Protein AF-A0A1G9WHH2-F1 (afdb_monomer_lite)

Sequence (364 aa):
MRKSKLITTLLISTLALSSVLTACGSKKNTTDNETEVVTETLTSADGSSVEGIELEGLTFNSEAVDMTDEMNQAIENSGLAGTYTSATSFDFNITDANNEKVQPNGTVSITKTLDKLEAPEGYTTEYKVYYYNPDTNSLEACNTTYEDSTVTFETTHFSLYMYFCVCYDVDKDVVTNVLTTDEGLKFYTASEYASYMVEQEEKKAAEEEAAKAQAEAEAKAQAEAKASSSNVATNNSSSNDVANDTSNSGDASSNDTSGSDSSSTTNSSSSDSQYIKAISLLSGDDLTDDWQLTWGNLESTNNKQIFFARHKNGSPTAKGRLIVFNSDLSIARMTSSCGYEPGQEGFDKVVETVWNTALAHGID

Structure (mmCIF, N/CA/C/O backbone):
data_AF-A0A1G9WHH2-F1
#
_entry.id   AF-A0A1G9WHH2-F1
#
loop_
_atom_site.group_PDB
_atom_site.id
_atom_site.type_symbol
_atom_site.label_atom_id
_atom_site.label_alt_id
_atom_site.label_comp_id
_atom_site.label_asym_id
_atom_site.label_entity_id
_atom_site.label_seq_id
_atom_site.pdbx_PDB_ins_code
_atom_site.Cartn_x
_atom_site.Cartn_y
_atom_site.Cartn_z
_atom_site.occupancy
_atom_site.B_iso_or_equiv
_atom_site.auth_seq_id
_atom_site.auth_comp_id
_atom_site.auth_asym_id
_atom_site.auth_atom_id
_atom_site.pdbx_PDB_model_num
ATOM 1 N N . MET A 1 1 ? -23.797 34.542 -45.280 1.00 32.12 1 MET A N 1
ATOM 2 C CA . MET A 1 1 ? -23.133 35.811 -44.873 1.00 32.12 1 MET A CA 1
ATOM 3 C C . MET A 1 1 ? -23.275 35.920 -43.358 1.00 32.12 1 MET A C 1
ATOM 5 O O . MET A 1 1 ? -24.364 35.614 -42.913 1.00 32.12 1 MET A O 1
ATOM 9 N N . ARG A 1 2 ? -22.296 36.287 -42.519 1.00 33.97 2 ARG A N 1
ATOM 10 C CA . ARG A 1 2 ? -20.851 36.572 -42.670 1.00 33.97 2 ARG A CA 1
ATOM 11 C C . ARG A 1 2 ? -20.132 36.149 -41.367 1.00 33.97 2 ARG A C 1
ATOM 13 O O . ARG A 1 2 ? -20.740 36.101 -40.311 1.00 33.97 2 ARG A O 1
ATOM 20 N N . LYS A 1 3 ? -18.838 35.866 -41.512 1.00 41.22 3 LYS A N 1
ATOM 21 C CA . LYS A 1 3 ? -17.830 35.455 -40.521 1.00 41.22 3 LYS A CA 1
ATOM 22 C C . LYS A 1 3 ? -17.480 36.523 -39.462 1.00 41.22 3 LYS A C 1
ATOM 24 O O . LYS A 1 3 ? -17.312 37.680 -39.834 1.00 41.22 3 LYS A O 1
ATOM 29 N N . SER A 1 4 ? -17.138 36.058 -38.258 1.00 37.22 4 SER A N 1
ATOM 30 C CA . SER A 1 4 ? -16.136 36.592 -37.300 1.00 37.22 4 SER A CA 1
ATOM 31 C C . SER A 1 4 ? -15.839 35.443 -36.310 1.00 37.22 4 SER A C 1
ATOM 33 O O . SER A 1 4 ? -16.781 35.017 -35.655 1.00 37.22 4 SER A O 1
ATOM 35 N N . LYS A 1 5 ? -14.709 34.711 -36.267 1.00 42.19 5 LYS A N 1
ATOM 36 C CA . LYS A 1 5 ? -13.250 35.003 -36.286 1.00 42.19 5 LYS A CA 1
ATOM 37 C C . LYS A 1 5 ? -12.750 35.841 -35.095 1.00 42.19 5 LYS A C 1
ATOM 39 O O . LYS A 1 5 ? -13.352 36.873 -34.831 1.00 42.19 5 LYS A O 1
ATOM 44 N N . LEU A 1 6 ? -11.580 35.426 -34.555 1.00 39.97 6 LEU A N 1
ATOM 45 C CA . LEU A 1 6 ? -10.879 35.854 -33.312 1.00 39.97 6 LEU A CA 1
ATOM 46 C C . LEU A 1 6 ? -11.525 35.236 -32.049 1.00 39.97 6 LEU A C 1
ATOM 48 O O . LEU A 1 6 ? -12.742 35.130 -32.021 1.00 39.97 6 LEU A O 1
ATOM 52 N N . ILE A 1 7 ? -10.833 34.749 -31.009 1.00 41.75 7 ILE A N 1
ATOM 53 C CA . ILE A 1 7 ? -9.413 34.697 -30.556 1.00 41.75 7 ILE A CA 1
ATOM 54 C C . ILE A 1 7 ? -9.248 33.319 -29.830 1.00 41.75 7 ILE A C 1
ATOM 56 O O . ILE A 1 7 ? -10.269 32.767 -29.432 1.00 41.75 7 ILE A O 1
ATOM 60 N N . THR A 1 8 ? -8.106 32.628 -29.667 1.00 39.38 8 THR A N 1
ATOM 61 C CA . THR A 1 8 ? -6.651 32.933 -29.745 1.00 39.38 8 THR A CA 1
ATOM 62 C C . THR A 1 8 ? -5.873 31.802 -30.478 1.00 39.38 8 THR A C 1
ATOM 64 O O . THR A 1 8 ? -6.461 30.849 -30.981 1.00 39.38 8 THR A O 1
ATOM 67 N N . THR A 1 9 ? -4.534 31.856 -30.481 1.00 38.34 9 THR A N 1
ATOM 68 C CA . THR A 1 9 ? -3.622 30.691 -30.526 1.00 38.34 9 THR A CA 1
ATOM 69 C C . THR A 1 9 ? -2.519 30.962 -29.499 1.00 38.34 9 THR A C 1
ATOM 71 O O . THR A 1 9 ? -1.849 31.986 -29.626 1.00 38.34 9 THR A O 1
ATOM 74 N N . LEU A 1 10 ? -2.360 30.125 -28.465 1.00 35.22 10 LEU A N 1
ATOM 75 C CA . LEU A 1 10 ? -1.275 30.304 -27.494 1.00 35.22 10 LEU A CA 1
ATOM 76 C C . LEU A 1 10 ? -0.012 29.625 -28.031 1.00 35.22 10 LEU A C 1
ATOM 78 O O . LEU A 1 10 ? 0.035 28.410 -28.198 1.00 35.22 10 LEU A O 1
ATOM 82 N N . LEU A 1 11 ? 0.987 30.445 -28.333 1.00 33.81 11 LEU A N 1
ATOM 83 C CA . LEU A 1 11 ? 2.318 30.014 -28.731 1.00 33.81 11 LEU A CA 1
ATOM 84 C C . LEU A 1 11 ? 3.080 29.626 -27.454 1.00 33.81 11 LEU A C 1
ATOM 86 O O . LEU A 1 11 ? 3.352 30.509 -26.642 1.00 33.81 11 LEU A O 1
ATOM 90 N N . ILE A 1 12 ? 3.423 28.349 -27.265 1.00 47.06 12 ILE A N 1
ATOM 91 C CA . ILE A 1 12 ? 4.394 27.953 -26.233 1.00 47.06 12 ILE A CA 1
ATOM 92 C C . ILE A 1 12 ? 5.747 27.761 -26.909 1.00 47.06 12 ILE A C 1
ATOM 94 O O . ILE A 1 12 ? 5.884 27.071 -27.919 1.00 47.06 12 ILE A O 1
ATOM 98 N N . SER A 1 13 ? 6.718 28.501 -26.391 1.00 33.41 13 SER A N 1
ATOM 99 C CA . SER A 1 13 ? 8.033 28.711 -26.973 1.00 33.41 13 SER A CA 1
ATOM 100 C C . SER A 1 13 ? 8.946 27.499 -26.832 1.00 33.41 13 SER A C 1
ATOM 102 O O . SER A 1 13 ? 9.065 26.908 -25.764 1.00 33.41 13 SER A O 1
ATOM 104 N N . THR A 1 14 ? 9.670 27.229 -27.914 1.00 42.59 14 THR A N 1
ATOM 105 C CA . THR A 1 14 ? 10.862 26.380 -27.977 1.00 42.59 14 THR A CA 1
ATOM 106 C C . THR A 1 14 ? 11.822 26.625 -26.809 1.00 42.59 14 THR A C 1
ATOM 108 O O . THR A 1 14 ? 12.389 27.717 -26.704 1.00 42.59 14 THR A O 1
ATOM 111 N N . LEU A 1 15 ? 12.089 25.590 -26.014 1.00 34.00 15 LEU A N 1
ATOM 112 C CA . LEU A 1 15 ? 13.336 25.472 -25.262 1.00 34.00 15 LEU A CA 1
ATOM 113 C C . LEU A 1 15 ? 14.368 24.797 -26.166 1.00 34.00 15 LEU A C 1
ATOM 115 O O . LEU A 1 15 ? 14.168 23.684 -26.642 1.00 34.00 15 LEU A O 1
ATOM 119 N N . ALA A 1 16 ? 15.447 25.519 -26.451 1.00 42.94 16 ALA A N 1
ATOM 120 C CA . ALA A 1 16 ? 16.581 25.020 -27.210 1.00 42.94 16 ALA A CA 1
ATOM 121 C C . ALA A 1 16 ? 17.730 24.703 -26.252 1.00 42.94 16 ALA A C 1
ATOM 123 O O . ALA A 1 16 ? 18.160 25.601 -25.536 1.00 42.94 16 ALA A O 1
ATOM 124 N N . LEU A 1 17 ? 18.225 23.466 -26.301 1.00 34.97 17 LEU A N 1
ATOM 125 C CA . LEU A 1 17 ? 19.521 22.949 -25.833 1.00 34.97 17 LEU A CA 1
ATOM 126 C C . LEU A 1 17 ? 19.603 21.508 -26.390 1.00 34.97 17 LEU A C 1
ATOM 128 O O . LEU A 1 17 ? 18.666 20.750 -26.191 1.00 34.97 17 LEU A O 1
ATOM 132 N N . SER A 1 18 ? 20.613 21.059 -27.136 1.00 38.75 18 SER A N 1
ATOM 133 C CA . SER A 1 18 ? 21.740 21.774 -27.749 1.00 38.75 18 SER A CA 1
ATOM 134 C C . SER A 1 18 ? 22.311 20.969 -28.928 1.00 38.75 18 SER A C 1
ATOM 136 O O . SER A 1 18 ? 23.058 20.016 -28.731 1.00 38.75 18 SER A O 1
ATOM 138 N N . SER A 1 19 ? 22.021 21.366 -30.170 1.00 38.12 19 SER A N 1
ATOM 139 C CA . SER A 1 19 ? 22.614 20.740 -31.364 1.00 38.12 19 SER A CA 1
ATOM 140 C C . SER A 1 19 ? 23.968 21.375 -31.710 1.00 38.12 19 SER A C 1
ATOM 142 O O . SER A 1 19 ? 24.027 22.311 -32.508 1.00 38.12 19 SER A O 1
ATOM 144 N N . VAL A 1 20 ? 25.069 20.865 -31.147 1.00 42.56 20 VAL A N 1
ATOM 145 C CA . VAL A 1 20 ? 26.437 21.271 -31.535 1.00 42.56 20 VAL A CA 1
ATOM 146 C C . VAL A 1 20 ? 27.105 20.187 -32.384 1.00 42.56 20 VAL A C 1
ATOM 148 O O . VAL A 1 20 ? 28.119 19.607 -32.021 1.00 42.56 20 VAL A O 1
ATOM 151 N N . LEU A 1 21 ? 26.564 19.964 -33.584 1.00 42.38 21 LEU A N 1
ATOM 152 C CA . LEU A 1 21 ? 27.281 19.280 -34.664 1.00 42.38 21 LEU A CA 1
ATOM 153 C C . LEU A 1 21 ? 27.717 20.304 -35.715 1.00 42.38 21 LEU A C 1
ATOM 155 O O . LEU A 1 21 ? 27.081 20.487 -36.749 1.00 42.38 21 LEU A O 1
ATOM 159 N N . THR A 1 22 ? 28.834 20.984 -35.444 1.00 39.41 22 THR A N 1
ATOM 160 C CA . THR A 1 22 ? 29.584 21.734 -36.465 1.00 39.41 22 THR A CA 1
ATOM 161 C C . THR A 1 22 ? 30.893 21.014 -36.759 1.00 39.41 22 THR A C 1
ATOM 163 O O . THR A 1 22 ? 31.937 21.306 -36.180 1.00 39.41 22 THR A O 1
ATOM 166 N N . ALA A 1 23 ? 30.843 20.071 -37.698 1.00 41.22 23 ALA A N 1
ATOM 167 C CA . ALA A 1 23 ? 32.045 19.482 -38.267 1.00 41.22 23 ALA A CA 1
ATOM 168 C C . ALA A 1 23 ? 32.672 20.447 -39.288 1.00 41.22 23 ALA A C 1
ATOM 170 O O . ALA A 1 23 ? 32.150 20.622 -40.387 1.00 41.22 23 ALA A O 1
ATOM 171 N N . CYS A 1 24 ? 33.813 21.051 -38.949 1.00 37.50 24 CYS A N 1
ATOM 172 C CA . CYS A 1 24 ? 34.764 21.586 -39.929 1.00 37.50 24 CYS A CA 1
ATOM 173 C C . CYS A 1 24 ? 36.152 21.698 -39.279 1.00 37.50 24 CYS A C 1
ATOM 175 O O . CYS A 1 24 ? 36.354 22.465 -38.342 1.00 37.50 24 CYS A O 1
ATOM 177 N N . GLY A 1 25 ? 37.089 20.852 -39.712 1.00 38.47 25 GLY A N 1
ATOM 178 C CA . GLY A 1 25 ? 38.248 20.493 -38.892 1.00 38.47 25 GLY A CA 1
ATOM 179 C C . GLY A 1 25 ? 39.454 21.438 -38.941 1.00 38.47 25 GLY A C 1
ATOM 180 O O . GLY A 1 25 ? 39.647 22.229 -39.864 1.00 38.47 25 GLY A O 1
ATOM 181 N N . SER A 1 26 ? 40.353 21.250 -37.974 1.00 36.25 26 SER A N 1
ATOM 182 C CA . SER A 1 26 ? 41.784 21.555 -38.086 1.00 36.25 26 SER A CA 1
ATOM 183 C C . SER A 1 26 ? 42.581 20.699 -37.100 1.00 36.25 26 SER A C 1
ATOM 185 O O . SER A 1 26 ? 42.183 20.522 -35.955 1.00 36.25 26 SER A O 1
ATOM 187 N N . LYS A 1 27 ? 43.703 20.138 -37.566 1.00 46.25 27 LYS A N 1
ATOM 188 C CA . LYS A 1 27 ? 44.545 19.184 -36.823 1.00 46.25 27 LYS A CA 1
ATOM 189 C C . LYS A 1 27 ? 44.992 19.705 -35.452 1.00 46.25 27 LYS A C 1
ATOM 191 O O . LYS A 1 27 ? 45.690 20.718 -35.393 1.00 46.25 27 LYS A O 1
ATOM 196 N N . LYS A 1 28 ? 44.826 18.883 -34.413 1.00 32.50 28 LYS A N 1
ATOM 197 C CA . LYS A 1 28 ? 45.813 18.767 -33.331 1.00 32.50 28 LYS A CA 1
ATOM 198 C C . LYS A 1 28 ? 45.764 17.368 -32.713 1.00 32.50 28 LYS A C 1
ATOM 200 O O . LYS A 1 28 ? 44.706 16.928 -32.289 1.00 32.50 28 LYS A O 1
ATOM 205 N N . ASN A 1 29 ? 46.905 16.681 -32.674 1.00 44.97 29 ASN A N 1
ATOM 206 C CA . ASN A 1 29 ? 47.030 15.420 -31.946 1.00 44.97 29 ASN A CA 1
ATOM 207 C C . ASN A 1 29 ? 47.158 15.723 -30.447 1.00 44.97 29 ASN A C 1
ATOM 209 O O . ASN A 1 29 ? 48.200 16.236 -30.037 1.00 44.97 29 ASN A O 1
ATOM 213 N N . THR A 1 30 ? 46.158 15.337 -29.660 1.00 36.69 30 THR A N 1
ATOM 214 C CA . THR A 1 30 ? 46.313 14.978 -28.244 1.00 36.69 30 THR A CA 1
ATOM 215 C C . THR A 1 30 ? 45.434 13.755 -28.005 1.00 36.69 30 THR A C 1
ATOM 217 O O . THR A 1 30 ? 44.291 13.732 -28.452 1.00 36.69 30 THR A O 1
ATOM 220 N N . THR A 1 31 ? 45.992 12.717 -27.386 1.00 47.09 31 THR A N 1
ATOM 221 C CA . THR A 1 31 ? 45.293 11.459 -27.113 1.00 47.09 31 THR A CA 1
ATOM 222 C C . THR A 1 31 ? 44.714 11.506 -25.707 1.00 47.09 31 THR A C 1
ATOM 224 O O . THR A 1 31 ? 45.391 11.101 -24.769 1.00 47.09 31 THR A O 1
ATOM 227 N N . ASP A 1 32 ? 43.471 11.961 -25.589 1.00 40.34 32 ASP A N 1
ATOM 228 C CA . ASP A 1 32 ? 42.645 11.775 -24.398 1.00 40.34 32 ASP A CA 1
ATOM 229 C C . ASP A 1 32 ? 41.357 11.078 -24.856 1.00 40.34 32 ASP A C 1
ATOM 231 O O . ASP A 1 32 ? 40.526 11.674 -25.539 1.00 40.34 32 ASP A O 1
ATOM 235 N N . ASN A 1 33 ? 41.230 9.782 -24.553 1.00 44.34 33 ASN A N 1
ATOM 236 C CA . ASN A 1 33 ? 39.996 9.031 -24.790 1.00 44.34 33 ASN A CA 1
ATOM 237 C C . ASN A 1 33 ? 39.010 9.340 -23.653 1.00 44.34 33 ASN A C 1
ATOM 239 O O . ASN A 1 33 ? 38.788 8.507 -22.774 1.00 44.34 33 ASN A O 1
ATOM 243 N N . GLU A 1 34 ? 38.421 10.533 -23.671 1.00 44.44 34 GLU A N 1
ATOM 244 C CA . GLU A 1 34 ? 37.114 10.722 -23.047 1.00 44.44 34 GLU A CA 1
ATOM 245 C C . GLU A 1 34 ? 36.094 10.008 -23.938 1.00 44.44 34 GLU A C 1
ATOM 247 O O . GLU A 1 34 ? 35.745 10.483 -25.019 1.00 44.44 34 GLU A O 1
ATOM 252 N N . THR A 1 35 ? 35.674 8.811 -23.524 1.00 49.78 35 THR A N 1
ATOM 253 C CA . THR A 1 35 ? 34.537 8.131 -24.147 1.00 49.78 35 THR A CA 1
ATOM 254 C C . THR A 1 35 ? 33.296 8.955 -23.829 1.00 49.78 35 THR A C 1
ATOM 256 O O . THR A 1 35 ? 32.811 8.925 -22.699 1.00 49.78 35 THR A O 1
ATOM 259 N N . GLU A 1 36 ? 32.815 9.722 -24.804 1.00 56.97 36 GLU A N 1
ATOM 260 C CA . GLU A 1 36 ? 31.563 10.469 -24.699 1.00 56.97 36 GLU A CA 1
ATOM 261 C C . GLU A 1 36 ? 30.421 9.460 -24.517 1.00 56.97 36 GLU A C 1
ATOM 263 O O . GLU A 1 36 ? 30.061 8.731 -25.442 1.00 56.97 36 GLU A O 1
ATOM 268 N N . VAL A 1 37 ? 29.917 9.350 -23.285 1.00 63.19 37 VAL A N 1
ATOM 269 C CA . VAL A 1 37 ? 28.806 8.458 -22.943 1.00 63.19 37 VAL A CA 1
ATOM 270 C C . VAL A 1 37 ? 27.530 9.105 -23.464 1.00 63.19 37 VAL A C 1
ATOM 272 O O . VAL A 1 37 ? 26.950 9.974 -22.817 1.00 63.19 37 VAL A O 1
ATOM 275 N N . VAL A 1 38 ? 27.134 8.714 -24.673 1.00 77.12 38 VAL A N 1
ATOM 276 C CA . VAL A 1 38 ? 25.880 9.149 -25.287 1.00 77.12 38 VAL A CA 1
ATOM 277 C C . VAL A 1 38 ? 24.728 8.488 -24.534 1.00 77.12 38 VAL A C 1
ATOM 279 O O . VAL A 1 38 ? 24.633 7.260 -24.524 1.00 77.12 38 VAL A O 1
ATOM 282 N N . THR A 1 39 ? 23.869 9.291 -23.900 1.00 84.00 39 THR A N 1
ATOM 283 C CA . THR A 1 39 ? 22.571 8.806 -23.426 1.00 84.00 39 THR A CA 1
ATOM 284 C C . THR A 1 39 ? 21.568 8.816 -24.571 1.00 84.00 39 THR A C 1
ATOM 286 O O . THR A 1 39 ? 21.547 9.714 -25.417 1.00 84.00 39 THR A O 1
ATOM 289 N N . GLU A 1 40 ? 20.748 7.777 -24.613 1.00 90.56 40 GLU A N 1
ATOM 290 C CA . GLU A 1 40 ? 19.736 7.547 -25.633 1.00 90.56 40 GLU A CA 1
ATOM 291 C C . GLU A 1 40 ? 18.369 7.427 -24.966 1.00 90.56 40 GLU A C 1
ATOM 293 O O . GLU A 1 40 ? 18.261 6.941 -23.840 1.00 90.56 40 GLU A O 1
ATOM 298 N N . THR A 1 41 ? 17.315 7.848 -25.666 1.00 95.69 41 THR A N 1
ATOM 299 C CA . THR A 1 41 ? 15.936 7.750 -25.179 1.00 95.69 41 THR A CA 1
ATOM 300 C C . THR A 1 41 ? 15.092 6.936 -26.148 1.00 95.69 41 THR A C 1
ATOM 302 O O . THR A 1 41 ? 14.991 7.280 -27.327 1.00 95.69 41 THR A O 1
ATOM 305 N N . LEU A 1 42 ? 14.433 5.894 -25.643 1.00 96.44 42 LEU A N 1
ATOM 306 C CA . LEU A 1 42 ? 13.387 5.166 -26.362 1.00 96.44 42 LEU A CA 1
ATOM 307 C C . LEU A 1 42 ? 12.013 5.560 -25.811 1.00 96.44 42 LEU A C 1
ATOM 309 O O . LEU A 1 42 ? 11.882 5.926 -24.644 1.00 96.44 42 LEU A O 1
ATOM 313 N N . THR A 1 43 ? 10.974 5.475 -26.641 1.00 97.50 43 THR A N 1
ATOM 314 C CA . THR A 1 43 ? 9.589 5.783 -26.250 1.00 97.50 43 THR A CA 1
ATOM 315 C C . THR A 1 43 ? 8.662 4.662 -26.707 1.00 97.50 43 THR A C 1
ATOM 317 O O . THR A 1 43 ? 8.680 4.292 -27.882 1.00 97.50 43 THR A O 1
ATOM 320 N N . SER A 1 44 ? 7.870 4.122 -25.781 1.00 97.19 44 SER A N 1
ATOM 321 C CA . SER A 1 44 ? 6.868 3.083 -26.026 1.00 97.19 44 SER A CA 1
ATOM 322 C C . SER A 1 44 ? 5.584 3.658 -26.632 1.00 97.19 44 SER A C 1
ATOM 324 O O . SER A 1 44 ? 5.365 4.870 -26.682 1.00 97.19 44 SER A O 1
ATOM 326 N N . ALA A 1 45 ? 4.696 2.773 -27.094 1.00 94.50 45 ALA A N 1
ATOM 327 C CA . ALA A 1 45 ? 3.451 3.155 -27.764 1.00 94.50 45 ALA A CA 1
ATOM 328 C C . ALA A 1 45 ? 2.467 3.959 -26.887 1.00 94.50 45 ALA A C 1
ATOM 330 O O . ALA A 1 45 ? 1.653 4.708 -27.425 1.00 94.50 45 ALA A O 1
ATOM 331 N N . ASP A 1 46 ? 2.540 3.822 -25.561 1.00 92.94 46 ASP A N 1
ATOM 332 C CA . ASP A 1 46 ? 1.712 4.552 -24.594 1.00 92.94 46 ASP A CA 1
ATOM 333 C C . ASP A 1 46 ? 2.336 5.879 -24.115 1.00 92.94 46 ASP A C 1
ATOM 335 O O . ASP A 1 46 ? 1.742 6.587 -23.305 1.00 92.94 46 ASP A O 1
ATOM 339 N N . GLY A 1 47 ? 3.514 6.240 -24.635 1.00 95.31 47 GLY A N 1
ATOM 340 C CA . GLY A 1 47 ? 4.224 7.474 -24.299 1.00 95.31 47 GLY A CA 1
ATOM 341 C C . GLY A 1 47 ? 5.193 7.367 -23.119 1.00 95.31 47 GLY A C 1
ATOM 342 O O . GLY A 1 47 ? 5.890 8.345 -22.849 1.00 95.31 47 GLY A O 1
ATOM 343 N N . SER A 1 48 ? 5.297 6.214 -22.447 1.00 97.06 48 SER A N 1
ATOM 344 C CA . SER A 1 48 ? 6.397 5.975 -21.505 1.00 97.06 48 SER A CA 1
ATOM 345 C C . SER A 1 48 ? 7.753 6.015 -22.211 1.00 97.06 48 SER A C 1
ATOM 347 O O . SER A 1 48 ? 7.889 5.611 -23.365 1.00 97.06 48 SER A O 1
ATOM 349 N N . SER A 1 49 ? 8.785 6.479 -21.512 1.00 97.62 49 SER A N 1
ATOM 350 C CA . SER A 1 49 ? 10.148 6.526 -22.037 1.00 97.62 49 SER A CA 1
ATOM 351 C C . SER A 1 49 ? 11.150 5.846 -21.117 1.00 97.62 49 SER A C 1
ATOM 353 O O . SER A 1 49 ? 10.964 5.784 -19.901 1.00 97.62 49 SER A O 1
ATOM 355 N N . VAL A 1 50 ? 12.230 5.357 -21.723 1.00 97.12 50 VAL A N 1
ATOM 356 C CA . VAL A 1 50 ? 13.439 4.925 -21.024 1.00 97.12 50 VAL A CA 1
ATOM 357 C C . VAL A 1 50 ? 14.630 5.720 -21.540 1.00 97.12 50 VAL A C 1
ATOM 359 O O . VAL A 1 50 ? 14.813 5.827 -22.752 1.00 97.12 50 VAL A O 1
ATOM 362 N N . GLU A 1 51 ? 15.428 6.272 -20.628 1.00 96.81 51 GLU A N 1
ATOM 363 C CA . GLU A 1 51 ? 16.725 6.883 -20.916 1.00 96.81 51 GLU A CA 1
ATOM 364 C C . GLU A 1 51 ? 17.854 6.033 -20.320 1.00 96.81 51 GLU A C 1
ATOM 366 O O . GLU A 1 51 ? 17.768 5.572 -19.180 1.00 96.81 51 GLU A O 1
ATOM 371 N N . GLY A 1 52 ? 18.918 5.817 -21.091 1.00 93.69 52 GLY A N 1
ATOM 372 C CA . GLY A 1 52 ? 20.041 4.978 -20.682 1.00 93.69 52 GLY A CA 1
ATOM 373 C C . GLY A 1 52 ? 21.202 5.010 -21.667 1.00 93.69 52 GLY A C 1
ATOM 374 O O . GLY A 1 52 ? 21.265 5.870 -22.542 1.00 93.69 52 GLY A O 1
ATOM 375 N N . ILE A 1 53 ? 22.117 4.056 -21.515 1.00 91.25 53 ILE A N 1
ATOM 376 C CA . ILE A 1 53 ? 23.239 3.819 -22.431 1.00 91.25 53 ILE A CA 1
ATOM 377 C C . ILE A 1 53 ? 23.010 2.525 -23.216 1.00 91.25 53 ILE A C 1
ATOM 379 O O . ILE A 1 53 ? 22.349 1.617 -22.715 1.00 91.25 53 ILE A O 1
ATOM 383 N N . GLU A 1 54 ? 23.594 2.432 -24.413 1.00 89.81 54 GLU A N 1
ATOM 384 C CA . GLU A 1 54 ? 23.535 1.235 -25.270 1.00 89.81 54 GLU A CA 1
ATOM 385 C C . GLU A 1 54 ? 22.091 0.771 -25.565 1.00 89.81 54 GLU A C 1
ATOM 387 O O . GLU A 1 54 ? 21.773 -0.417 -25.494 1.00 89.81 54 GLU A O 1
ATOM 392 N N . LEU A 1 55 ? 21.205 1.722 -25.893 1.00 91.81 55 LEU A N 1
ATOM 393 C CA . LEU A 1 55 ? 19.813 1.451 -26.268 1.00 91.81 55 LEU A CA 1
ATOM 394 C C . LEU A 1 55 ? 19.603 1.435 -27.797 1.00 91.81 55 LEU A C 1
ATOM 396 O O . LEU A 1 55 ? 18.513 1.086 -28.260 1.00 91.81 55 LEU A O 1
ATOM 400 N N . GLU A 1 56 ? 20.625 1.787 -28.588 1.00 90.69 56 GLU A N 1
ATOM 401 C CA . GLU A 1 56 ? 20.590 1.796 -30.054 1.00 90.69 56 GLU A CA 1
ATOM 402 C C . GLU A 1 56 ? 20.071 0.466 -30.635 1.00 90.69 56 GLU A C 1
ATOM 404 O O . GLU A 1 56 ? 20.580 -0.622 -30.362 1.00 90.69 56 GLU A O 1
ATOM 409 N N . GLY A 1 57 ? 19.052 0.555 -31.495 1.00 90.81 57 GLY A N 1
ATOM 410 C CA . GLY A 1 57 ? 18.472 -0.604 -32.180 1.00 90.81 57 GLY A CA 1
ATOM 411 C C . GLY A 1 57 ? 17.550 -1.477 -31.321 1.00 90.81 57 GLY A C 1
ATOM 412 O O . GLY A 1 57 ? 17.012 -2.456 -31.840 1.00 90.81 57 GLY A O 1
ATOM 413 N N . LEU A 1 58 ? 17.330 -1.122 -30.052 1.00 95.00 58 LEU A N 1
ATOM 414 C CA . LEU A 1 58 ? 16.365 -1.779 -29.175 1.00 95.00 58 LEU A CA 1
ATOM 415 C C . LEU A 1 58 ? 14.984 -1.100 -29.243 1.00 95.00 58 LEU A C 1
ATOM 417 O O . LEU A 1 58 ? 14.846 0.055 -29.645 1.00 95.00 58 LEU A O 1
ATOM 421 N N . THR A 1 59 ? 13.937 -1.826 -28.848 1.00 96.19 59 THR A N 1
ATOM 422 C CA . THR A 1 59 ? 12.552 -1.324 -28.770 1.00 96.19 59 THR A CA 1
ATOM 423 C C . THR A 1 59 ? 12.039 -1.435 -27.342 1.00 96.19 59 THR A C 1
ATOM 425 O O . THR A 1 59 ? 12.041 -2.527 -26.782 1.00 96.19 59 THR A O 1
ATOM 428 N N . PHE A 1 60 ? 11.599 -0.320 -26.755 1.00 97.19 60 PHE A N 1
ATOM 429 C CA . PHE A 1 60 ? 11.020 -0.282 -25.410 1.00 97.19 60 PHE A CA 1
ATOM 430 C C . PHE A 1 60 ? 9.499 -0.452 -25.450 1.00 97.19 60 PHE A C 1
ATOM 432 O O . PHE A 1 60 ? 8.801 0.280 -26.155 1.00 97.19 60 PHE A O 1
ATOM 439 N N . ASN A 1 61 ? 8.998 -1.389 -24.650 1.00 96.25 61 ASN A N 1
ATOM 440 C CA . ASN A 1 61 ? 7.588 -1.709 -24.503 1.00 96.25 61 ASN A CA 1
ATOM 441 C C . ASN A 1 61 ? 7.148 -1.435 -23.057 1.00 96.25 61 ASN A C 1
ATOM 443 O O . ASN A 1 61 ? 7.820 -1.818 -22.096 1.00 96.25 61 ASN A O 1
ATOM 447 N N . SER A 1 62 ? 5.988 -0.796 -22.922 1.00 96.94 62 SER A N 1
ATOM 448 C CA . SER A 1 62 ? 5.262 -0.627 -21.666 1.00 96.94 62 SER A CA 1
ATOM 449 C C . SER A 1 62 ? 3.850 -1.138 -21.899 1.00 96.94 62 SER A C 1
ATOM 451 O O . SER A 1 62 ? 3.155 -0.642 -22.786 1.00 96.94 62 SER A O 1
ATOM 453 N N . GLU A 1 63 ? 3.450 -2.150 -21.138 1.00 95.44 63 GLU A N 1
ATOM 454 C CA . GLU A 1 63 ? 2.123 -2.756 -21.239 1.00 95.44 63 GLU A CA 1
ATOM 455 C C . GLU A 1 63 ? 1.475 -2.772 -19.859 1.00 95.44 63 GLU A C 1
ATOM 457 O O . GLU A 1 63 ? 2.094 -3.212 -18.893 1.00 95.44 63 GLU A O 1
ATOM 462 N N . ALA A 1 64 ? 0.244 -2.265 -19.753 1.00 94.38 64 ALA A N 1
ATOM 463 C CA . ALA A 1 64 ? -0.537 -2.360 -18.524 1.00 94.38 64 ALA A CA 1
ATOM 464 C C . ALA A 1 64 ? -0.923 -3.821 -18.264 1.00 94.38 64 ALA A C 1
ATOM 466 O O . ALA A 1 64 ? -1.329 -4.529 -19.188 1.00 94.38 64 ALA A O 1
ATOM 467 N N . VAL A 1 65 ? -0.823 -4.251 -17.009 1.00 94.81 65 VAL A N 1
ATOM 468 C CA . VAL A 1 65 ? -1.128 -5.617 -16.571 1.00 94.81 65 VAL A CA 1
ATOM 469 C C . VAL A 1 65 ? -2.244 -5.569 -15.525 1.00 94.81 65 VAL A C 1
ATOM 471 O O . VAL A 1 65 ? -2.267 -4.683 -14.664 1.00 94.81 65 VAL A O 1
ATOM 474 N N . ASP A 1 66 ? -3.184 -6.510 -15.615 1.00 93.69 66 ASP A N 1
ATOM 475 C CA . ASP A 1 66 ? -4.234 -6.689 -14.610 1.00 93.69 66 ASP A CA 1
ATOM 476 C C . ASP A 1 66 ? -3.629 -7.222 -13.299 1.00 93.69 66 ASP A C 1
ATOM 478 O O . ASP A 1 66 ? -2.792 -8.126 -13.315 1.00 93.69 66 ASP A O 1
ATOM 482 N N . MET A 1 67 ? -4.069 -6.689 -12.156 1.00 89.94 67 MET A N 1
ATOM 483 C CA . MET A 1 67 ? -3.604 -7.146 -10.840 1.00 89.94 67 MET A CA 1
ATOM 484 C C . MET A 1 67 ? -4.022 -8.598 -10.582 1.00 89.94 67 MET A C 1
ATOM 486 O O . MET A 1 67 ? -5.214 -8.910 -10.615 1.00 89.94 67 MET A O 1
ATOM 490 N N . THR A 1 68 ? -3.057 -9.468 -10.276 1.00 91.25 68 THR A N 1
ATOM 491 C CA . THR A 1 68 ? -3.324 -10.858 -9.872 1.00 91.25 68 THR A CA 1
ATOM 492 C C . THR A 1 68 ? -3.552 -10.981 -8.363 1.00 91.25 68 THR A C 1
ATOM 494 O O . THR A 1 68 ? -3.245 -10.065 -7.595 1.00 91.25 68 THR A O 1
ATOM 497 N N . ASP A 1 69 ? -4.067 -12.129 -7.917 1.00 88.81 69 ASP A N 1
ATOM 498 C CA . ASP A 1 69 ? -4.270 -12.416 -6.491 1.00 88.81 69 ASP A CA 1
ATOM 499 C C . ASP A 1 69 ? -2.942 -12.391 -5.710 1.00 88.81 69 ASP A C 1
ATOM 501 O O . ASP A 1 69 ? -2.891 -11.882 -4.590 1.00 88.81 69 ASP A O 1
ATOM 505 N N . GLU A 1 70 ? -1.844 -12.861 -6.313 1.00 90.06 70 GLU A N 1
ATOM 506 C CA . GLU A 1 70 ? -0.501 -12.800 -5.725 1.00 90.06 70 GLU A CA 1
ATOM 507 C C . GLU A 1 70 ? -0.030 -11.350 -5.552 1.00 90.06 70 GLU A C 1
ATOM 509 O O . GLU A 1 70 ? 0.428 -10.977 -4.471 1.00 90.06 70 GLU A O 1
ATOM 514 N N . MET A 1 71 ? -0.226 -10.505 -6.572 1.00 90.00 71 MET A N 1
ATOM 515 C CA . MET A 1 71 ? 0.113 -9.079 -6.505 1.00 90.00 71 MET A CA 1
ATOM 516 C C . MET A 1 71 ? -0.702 -8.352 -5.433 1.00 90.00 71 MET A C 1
ATOM 518 O O . MET A 1 71 ? -0.142 -7.574 -4.663 1.00 90.00 71 MET A O 1
ATOM 522 N N . ASN A 1 72 ? -2.006 -8.630 -5.339 1.00 85.69 72 ASN A N 1
ATOM 523 C CA . ASN A 1 72 ? -2.866 -8.081 -4.288 1.00 85.69 72 ASN A CA 1
ATOM 524 C C . ASN A 1 72 ? -2.388 -8.519 -2.893 1.00 85.69 72 ASN A C 1
ATOM 526 O O . ASN A 1 72 ? -2.245 -7.683 -2.001 1.00 85.69 72 ASN A O 1
ATOM 530 N N . GLN A 1 73 ? -2.021 -9.791 -2.722 1.00 81.81 73 GLN A N 1
ATOM 531 C CA . GLN A 1 73 ? -1.426 -10.288 -1.481 1.00 81.81 73 GLN A CA 1
ATOM 532 C C . GLN A 1 73 ? -0.078 -9.610 -1.156 1.00 81.81 73 GLN A C 1
ATOM 534 O O . GLN A 1 73 ? 0.208 -9.341 0.012 1.00 81.81 73 GLN A O 1
ATOM 539 N N . ALA A 1 74 ? 0.750 -9.282 -2.153 1.00 80.06 74 ALA A N 1
ATOM 540 C CA . ALA A 1 74 ? 1.980 -8.515 -1.939 1.00 80.06 74 ALA A CA 1
ATOM 541 C C . ALA A 1 74 ? 1.699 -7.063 -1.496 1.00 80.06 74 ALA A C 1
ATOM 543 O O . ALA A 1 74 ? 2.404 -6.545 -0.625 1.00 80.06 74 ALA A O 1
ATOM 544 N N . ILE A 1 75 ? 0.644 -6.423 -2.025 1.00 81.50 75 ILE A N 1
ATOM 545 C CA . ILE A 1 75 ? 0.160 -5.111 -1.553 1.00 81.50 75 ILE A CA 1
ATOM 546 C C . ILE A 1 75 ? -0.255 -5.198 -0.077 1.00 81.50 75 ILE A C 1
ATOM 548 O O . ILE A 1 75 ? 0.215 -4.398 0.734 1.00 81.50 75 ILE A O 1
ATOM 552 N N . GLU A 1 76 ? -1.085 -6.177 0.286 1.00 77.44 76 GLU A N 1
ATOM 553 C CA . GLU A 1 76 ? -1.546 -6.394 1.665 1.00 77.44 76 GLU A CA 1
ATOM 554 C C . GLU A 1 76 ? -0.373 -6.624 2.628 1.00 77.44 76 GLU A C 1
ATOM 556 O O . GLU A 1 76 ? -0.229 -5.900 3.614 1.00 77.44 76 GLU A O 1
ATOM 561 N N . ASN A 1 77 ? 0.531 -7.551 2.295 1.00 72.69 77 ASN A N 1
ATOM 562 C CA . ASN A 1 77 ? 1.715 -7.870 3.101 1.00 72.69 77 ASN A CA 1
ATOM 563 C C . ASN A 1 77 ? 2.686 -6.687 3.265 1.00 72.69 77 ASN A C 1
ATOM 565 O O . ASN A 1 77 ? 3.416 -6.623 4.254 1.00 72.69 77 ASN A O 1
ATOM 569 N N . SER A 1 78 ? 2.710 -5.749 2.313 1.00 67.19 78 SER A N 1
ATOM 570 C CA . SER A 1 78 ? 3.532 -4.533 2.393 1.00 67.19 78 SER A CA 1
ATOM 571 C C . SER A 1 78 ? 2.927 -3.420 3.263 1.00 67.19 78 SER A C 1
ATOM 573 O O . SER A 1 78 ? 3.601 -2.423 3.525 1.00 67.19 78 SER A O 1
ATOM 575 N N . GLY A 1 79 ? 1.671 -3.563 3.706 1.00 67.38 79 GLY A N 1
ATOM 576 C CA . GLY A 1 79 ? 0.940 -2.516 4.426 1.00 67.38 79 GLY A CA 1
ATOM 577 C C . GLY A 1 79 ? 0.518 -1.329 3.549 1.00 67.38 79 GLY A C 1
ATOM 578 O O . GLY A 1 79 ? 0.176 -0.276 4.081 1.00 67.38 79 GLY A O 1
ATOM 579 N N . LEU A 1 80 ? 0.549 -1.478 2.218 1.00 69.50 80 LEU A N 1
ATOM 580 C CA . LEU A 1 80 ? 0.118 -0.452 1.256 1.00 69.50 80 LEU A CA 1
ATOM 581 C C . LEU A 1 80 ? -1.368 -0.569 0.872 1.00 69.50 80 LEU A C 1
ATOM 583 O O . LEU A 1 80 ? -1.896 0.306 0.181 1.00 69.50 80 LEU A O 1
ATOM 587 N N . ALA A 1 81 ? -2.047 -1.632 1.315 1.00 67.00 81 ALA A N 1
ATOM 588 C CA . ALA A 1 81 ? -3.484 -1.802 1.136 1.00 67.00 81 ALA A CA 1
ATOM 589 C C . ALA A 1 81 ? -4.263 -0.716 1.900 1.00 67.00 81 ALA A C 1
ATOM 591 O O . ALA A 1 81 ? -4.121 -0.558 3.112 1.00 67.00 81 ALA A O 1
ATOM 592 N N . GLY A 1 82 ? -5.110 0.023 1.187 1.00 61.97 82 GLY A N 1
ATOM 593 C CA . GLY A 1 82 ? -5.930 1.090 1.750 1.00 61.97 82 GLY A CA 1
ATOM 594 C C . GLY A 1 82 ? -6.971 1.578 0.748 1.00 61.97 82 GLY A C 1
ATOM 595 O O . GLY A 1 82 ? -6.757 1.539 -0.461 1.00 61.97 82 GLY A O 1
ATOM 596 N N . THR A 1 83 ? -8.109 2.056 1.248 1.00 54.66 83 THR A N 1
ATOM 597 C CA . THR A 1 83 ? -9.256 2.477 0.410 1.00 54.66 83 THR A CA 1
ATOM 598 C C . THR A 1 83 ? -9.005 3.735 -0.426 1.00 54.66 83 THR A C 1
ATOM 600 O O . THR A 1 83 ? -9.792 4.035 -1.324 1.00 54.66 83 THR A O 1
ATOM 603 N N . TYR A 1 84 ? -7.922 4.466 -0.147 1.00 61.28 84 TYR A N 1
ATOM 604 C CA . TYR A 1 84 ? -7.533 5.677 -0.871 1.00 61.28 84 TYR A CA 1
ATOM 605 C C . TYR A 1 84 ? -6.081 5.639 -1.379 1.00 61.28 84 TYR A C 1
ATOM 607 O O . TYR A 1 84 ? -5.429 6.668 -1.554 1.00 61.28 84 TYR A O 1
ATOM 615 N N . THR A 1 85 ? -5.617 4.421 -1.662 1.00 68.12 85 THR A N 1
ATOM 616 C CA . THR A 1 85 ? -4.413 4.133 -2.437 1.00 68.12 85 THR A CA 1
ATOM 617 C C . THR A 1 85 ? -4.850 3.484 -3.748 1.00 68.12 85 THR A C 1
ATOM 619 O O . THR A 1 85 ? -5.520 2.453 -3.720 1.00 68.12 85 THR A O 1
ATOM 622 N N . SER A 1 86 ? -4.480 4.045 -4.901 1.00 77.94 86 SER A N 1
ATOM 623 C CA . SER A 1 86 ? -4.656 3.350 -6.185 1.00 77.94 86 SER A CA 1
ATOM 624 C C . SER A 1 86 ? -3.340 2.715 -6.618 1.00 77.94 86 SER A C 1
ATOM 626 O O . SER A 1 86 ? -2.285 3.342 -6.537 1.00 77.94 86 SER A O 1
ATOM 628 N N . ALA A 1 87 ? -3.401 1.466 -7.077 1.00 86.94 87 ALA A N 1
ATOM 629 C CA . ALA A 1 87 ? -2.260 0.741 -7.617 1.00 86.94 87 ALA A CA 1
ATOM 630 C C . ALA A 1 87 ? -2.539 0.359 -9.077 1.00 86.94 87 ALA A C 1
ATOM 632 O O . ALA A 1 87 ? -3.605 -0.161 -9.400 1.00 86.94 87 ALA A O 1
ATOM 633 N N . THR A 1 88 ? -1.573 0.606 -9.958 1.00 91.62 88 THR A N 1
ATOM 634 C CA . THR A 1 88 ? -1.589 0.168 -11.365 1.00 91.62 88 THR A CA 1
ATOM 635 C C . THR A 1 88 ? -0.279 -0.541 -11.676 1.00 91.62 88 THR A C 1
ATOM 637 O O . THR A 1 88 ? 0.751 -0.193 -11.098 1.00 91.62 88 THR A O 1
ATOM 640 N N . SER A 1 89 ? -0.301 -1.552 -12.545 1.00 94.88 89 SER A N 1
ATOM 641 C CA . SER A 1 89 ? 0.889 -2.356 -12.835 1.00 94.88 89 SER A CA 1
ATOM 642 C C . SER A 1 89 ? 1.228 -2.398 -14.318 1.00 94.88 89 SER A C 1
ATOM 644 O O . SER A 1 89 ? 0.335 -2.339 -15.164 1.00 94.88 89 SER A O 1
ATOM 646 N N . PHE A 1 90 ? 2.525 -2.460 -14.621 1.00 96.75 90 PHE A N 1
ATOM 647 C CA . PHE A 1 90 ? 3.054 -2.447 -15.981 1.00 96.75 90 PHE A CA 1
ATOM 648 C C . PHE A 1 90 ? 4.214 -3.442 -16.132 1.00 96.75 90 PHE A C 1
ATOM 650 O O . PHE A 1 90 ? 5.143 -3.421 -15.322 1.00 96.75 90 PHE A O 1
ATOM 657 N N . ASP A 1 91 ? 4.187 -4.283 -17.174 1.00 96.50 91 ASP A N 1
ATOM 658 C CA . ASP A 1 91 ? 5.367 -5.029 -17.643 1.00 96.50 91 ASP A CA 1
ATOM 659 C C . ASP A 1 91 ? 6.193 -4.071 -18.505 1.00 96.50 91 ASP A C 1
ATOM 661 O O . ASP A 1 91 ? 5.775 -3.665 -19.597 1.00 96.50 91 ASP A O 1
ATOM 665 N N . PHE A 1 92 ? 7.359 -3.681 -17.996 1.00 96.44 92 PHE A N 1
ATOM 666 C CA . PHE A 1 92 ? 8.359 -2.977 -18.782 1.00 96.44 92 PHE A CA 1
ATOM 667 C C . PHE A 1 92 ? 9.331 -3.987 -19.356 1.00 96.44 92 PHE A C 1
ATOM 669 O O . PHE A 1 92 ? 10.018 -4.688 -18.614 1.00 96.44 92 PHE A O 1
ATOM 676 N N . ASN A 1 93 ? 9.451 -4.008 -20.679 1.00 95.00 93 ASN A N 1
ATOM 677 C CA . ASN A 1 93 ? 10.432 -4.836 -21.359 1.00 95.00 93 ASN A CA 1
ATOM 678 C C . ASN A 1 93 ? 11.083 -4.102 -22.524 1.00 95.00 93 ASN A C 1
ATOM 680 O O . ASN A 1 93 ? 10.516 -3.176 -23.099 1.00 95.00 93 ASN A O 1
ATOM 684 N N . ILE A 1 94 ? 12.290 -4.532 -22.870 1.00 94.50 94 ILE A N 1
ATOM 685 C CA . ILE A 1 94 ? 13.001 -4.055 -24.045 1.00 94.50 94 ILE A CA 1
ATOM 686 C C . ILE A 1 94 ? 13.344 -5.259 -24.924 1.00 94.50 94 ILE A C 1
ATOM 688 O O . ILE A 1 94 ? 13.702 -6.324 -24.411 1.00 94.50 94 ILE A O 1
ATOM 692 N N . THR A 1 95 ? 13.211 -5.110 -26.237 1.00 95.81 95 THR A N 1
ATOM 693 C CA . THR A 1 95 ? 13.474 -6.186 -27.199 1.00 95.81 95 THR A CA 1
ATOM 694 C C . THR A 1 95 ? 14.507 -5.787 -28.238 1.00 95.81 95 THR A C 1
ATOM 696 O O . THR A 1 95 ? 14.555 -4.632 -28.665 1.00 95.81 95 THR A O 1
ATOM 699 N N . ASP A 1 96 ? 15.307 -6.756 -28.672 1.00 95.25 96 ASP A N 1
ATOM 700 C CA . ASP A 1 96 ? 16.266 -6.587 -29.762 1.00 95.25 96 ASP A CA 1
ATOM 701 C C . ASP A 1 96 ? 15.598 -6.641 -31.156 1.00 95.25 96 ASP A C 1
ATOM 703 O O . ASP A 1 96 ? 14.382 -6.804 -31.295 1.00 95.25 96 ASP A O 1
ATOM 707 N N . ALA A 1 97 ? 16.405 -6.555 -32.218 1.00 94.69 97 ALA A N 1
ATOM 708 C CA . ALA A 1 97 ? 15.938 -6.648 -33.604 1.00 94.69 97 ALA A CA 1
ATOM 709 C C . ALA A 1 97 ? 15.327 -8.018 -33.993 1.00 94.69 97 ALA A C 1
ATOM 711 O O . ALA A 1 97 ? 14.699 -8.125 -35.050 1.00 94.69 97 ALA A O 1
ATOM 712 N N . ASN A 1 98 ? 15.497 -9.059 -33.170 1.00 95.94 98 ASN A N 1
ATOM 713 C CA . ASN A 1 98 ? 14.876 -10.376 -33.334 1.00 95.94 98 ASN A CA 1
ATOM 714 C C . ASN A 1 98 ? 13.558 -10.507 -32.539 1.00 95.94 98 ASN A C 1
ATOM 716 O O . ASN A 1 98 ? 12.830 -11.484 -32.726 1.00 95.94 98 ASN A O 1
ATOM 720 N N . ASN A 1 99 ? 13.196 -9.492 -31.744 1.00 93.56 99 ASN A N 1
ATOM 721 C CA . ASN A 1 99 ? 12.127 -9.481 -30.737 1.00 93.56 99 ASN A CA 1
ATOM 722 C C . ASN A 1 99 ? 12.410 -10.370 -29.507 1.00 93.56 99 ASN A C 1
ATOM 724 O O . ASN A 1 99 ? 11.478 -10.802 -28.827 1.00 93.56 99 ASN A O 1
ATOM 728 N N . GLU A 1 100 ? 13.678 -10.651 -29.198 1.00 95.38 100 GLU A N 1
ATOM 729 C CA . GLU A 1 100 ? 14.057 -11.321 -27.951 1.00 95.38 100 GLU A CA 1
ATOM 730 C C . GLU A 1 100 ? 14.104 -10.293 -26.806 1.00 95.38 100 GLU A C 1
ATOM 732 O O . GLU A 1 100 ? 14.686 -9.217 -26.961 1.00 95.38 100 GLU A O 1
ATOM 737 N N . LYS A 1 101 ? 13.473 -10.596 -25.656 1.00 93.44 101 LYS A N 1
ATOM 738 C CA . LYS A 1 101 ? 13.539 -9.736 -24.456 1.00 93.44 101 LYS A CA 1
ATOM 739 C C . LYS A 1 101 ? 14.982 -9.709 -23.934 1.00 93.44 101 LYS A C 1
ATOM 741 O O . LYS A 1 101 ? 15.547 -10.765 -23.647 1.00 93.44 101 LYS A O 1
ATOM 746 N N . VAL A 1 102 ? 15.547 -8.516 -23.751 1.00 93.50 102 VAL A N 1
ATOM 747 C CA . VAL A 1 102 ? 16.878 -8.311 -23.151 1.00 93.50 102 VAL A CA 1
ATOM 748 C C . VAL A 1 102 ? 16.784 -7.464 -21.876 1.00 93.50 102 VAL A C 1
ATOM 750 O O . VAL A 1 102 ? 15.710 -7.005 -21.491 1.00 93.50 102 VAL A O 1
ATOM 753 N N . GLN A 1 103 ? 17.901 -7.315 -21.167 1.00 93.12 103 GLN A N 1
ATOM 754 C CA . GLN A 1 103 ? 18.022 -6.518 -19.940 1.00 93.12 103 GLN A CA 1
ATOM 755 C C . GLN A 1 103 ? 18.932 -5.309 -20.213 1.00 93.12 103 GLN A C 1
ATOM 757 O O . GLN A 1 103 ? 19.781 -5.403 -21.104 1.00 93.12 103 GLN A O 1
ATOM 762 N N . PRO A 1 104 ? 18.772 -4.175 -19.505 1.00 88.75 104 PRO A N 1
ATOM 763 C CA . PRO A 1 104 ? 19.559 -2.980 -19.782 1.00 88.75 104 PRO A CA 1
ATOM 764 C C . PRO A 1 104 ? 21.011 -3.166 -19.325 1.00 88.75 104 PRO A C 1
ATOM 766 O O . PRO A 1 104 ? 21.278 -3.824 -18.316 1.00 88.75 104 PRO A O 1
ATOM 769 N N . ASN A 1 105 ? 21.968 -2.560 -20.034 1.00 86.94 105 ASN A N 1
ATOM 770 C CA . ASN A 1 105 ? 23.367 -2.575 -19.605 1.00 86.94 105 ASN A CA 1
ATOM 771 C C . ASN A 1 105 ? 23.631 -1.479 -18.556 1.00 86.94 105 ASN A C 1
ATOM 773 O O . ASN A 1 105 ? 24.156 -0.409 -18.857 1.00 86.94 105 ASN A O 1
ATOM 777 N N . GLY A 1 106 ? 23.245 -1.757 -17.309 1.00 89.94 106 GLY A N 1
ATOM 778 C CA . GLY A 1 106 ? 23.390 -0.839 -16.178 1.00 89.94 106 GLY A CA 1
ATOM 779 C C . GLY A 1 106 ? 22.073 -0.175 -15.777 1.00 89.94 106 GLY A C 1
ATOM 780 O O . GLY A 1 106 ? 20.996 -0.719 -16.011 1.00 89.94 106 GLY A O 1
ATOM 781 N N . THR A 1 107 ? 22.165 0.979 -15.114 1.00 93.19 107 THR A N 1
ATOM 782 C CA . THR A 1 107 ? 20.989 1.730 -14.655 1.00 93.19 107 THR A CA 1
ATOM 783 C C . THR A 1 107 ? 20.366 2.524 -15.800 1.00 93.19 107 THR A C 1
ATOM 785 O O . THR A 1 107 ? 21.066 3.236 -16.519 1.00 93.19 107 THR A O 1
ATOM 788 N N . VAL A 1 108 ? 19.044 2.446 -15.913 1.00 95.12 108 VAL A N 1
ATOM 789 C CA . VAL A 1 108 ? 18.208 3.249 -16.806 1.00 95.12 108 VAL A CA 1
ATOM 790 C C . VAL A 1 108 ? 17.172 4.032 -16.002 1.00 95.12 108 VAL A C 1
ATOM 792 O O . VAL A 1 108 ? 16.757 3.605 -14.922 1.00 95.12 108 VAL A O 1
ATOM 795 N N . SER A 1 109 ? 16.748 5.172 -16.538 1.00 96.81 109 SER A N 1
ATOM 796 C CA . SER A 1 109 ? 15.672 6.000 -15.991 1.00 96.81 109 SER A CA 1
ATOM 797 C C . SER A 1 109 ? 14.388 5.746 -16.775 1.00 96.81 109 SER A C 1
ATOM 799 O O . SER A 1 109 ? 14.373 5.899 -17.996 1.00 96.81 109 SER A O 1
ATOM 801 N N . ILE A 1 110 ? 13.314 5.352 -16.095 1.00 97.88 110 ILE A N 1
ATOM 802 C CA . ILE A 1 110 ? 11.988 5.131 -16.681 1.00 97.88 110 ILE A CA 1
ATOM 803 C C . ILE A 1 110 ? 11.093 6.306 -16.313 1.00 97.88 110 ILE A C 1
ATOM 805 O O . ILE A 1 110 ? 10.925 6.598 -15.131 1.00 97.88 110 ILE A O 1
ATOM 809 N N . THR A 1 111 ? 10.475 6.944 -17.307 1.00 98.00 111 THR A N 1
ATOM 810 C CA . THR A 1 111 ? 9.486 8.012 -17.104 1.00 98.00 111 THR A CA 1
ATOM 811 C C . THR A 1 111 ? 8.116 7.591 -17.630 1.00 98.00 111 THR A C 1
ATOM 813 O O . THR A 1 111 ? 7.979 7.052 -18.733 1.00 98.00 111 THR A O 1
ATOM 816 N N . LYS A 1 112 ? 7.072 7.831 -16.832 1.00 96.06 112 LYS A N 1
ATOM 817 C CA . LYS A 1 112 ? 5.682 7.506 -17.161 1.00 96.06 112 LYS A CA 1
ATOM 818 C C . LYS A 1 112 ? 4.729 8.560 -16.621 1.00 96.06 112 LYS A C 1
ATOM 820 O O . LYS A 1 112 ? 4.737 8.846 -15.429 1.00 96.06 112 LYS A O 1
ATOM 825 N N . THR A 1 113 ? 3.863 9.085 -17.479 1.00 94.81 113 THR A N 1
ATOM 826 C CA . THR A 1 113 ? 2.704 9.869 -17.040 1.00 94.81 113 THR A CA 1
ATOM 827 C C . THR A 1 113 ? 1.551 8.926 -16.713 1.00 94.81 113 THR A C 1
ATOM 829 O O . THR A 1 113 ? 1.207 8.058 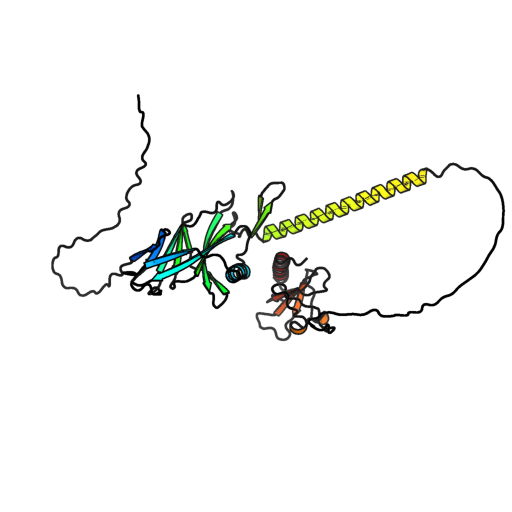-17.513 1.00 94.81 113 THR A O 1
ATOM 832 N N . LEU A 1 114 ? 0.972 9.093 -15.527 1.00 90.06 114 LEU A N 1
ATOM 833 C CA . LEU A 1 114 ? -0.185 8.350 -15.038 1.00 90.06 114 LEU A CA 1
ATOM 834 C C . LEU A 1 114 ? -1.446 9.219 -15.067 1.00 90.06 114 LEU A C 1
ATOM 836 O O . LEU A 1 114 ? -1.374 10.453 -15.141 1.00 90.06 114 LEU A O 1
ATOM 840 N N . ASP A 1 115 ? -2.601 8.569 -14.935 1.00 84.50 115 ASP A N 1
ATOM 841 C CA . ASP A 1 115 ? -3.849 9.257 -14.623 1.00 84.50 115 ASP A CA 1
ATOM 842 C C . ASP A 1 115 ? -3.744 9.934 -13.252 1.00 84.50 115 ASP A C 1
ATOM 844 O O . ASP A 1 115 ? -3.359 9.320 -12.253 1.00 84.50 115 ASP A O 1
ATOM 848 N N . LYS A 1 116 ? -4.094 11.220 -13.204 1.00 76.19 116 LYS A N 1
ATOM 849 C CA . LYS A 1 116 ? -4.056 12.001 -11.971 1.00 76.19 116 LYS A CA 1
ATOM 850 C C . LYS A 1 116 ? -5.228 11.616 -11.066 1.00 76.19 116 LYS A C 1
ATOM 852 O O . LYS A 1 116 ? -6.385 11.848 -11.418 1.00 76.19 116 LYS A O 1
ATOM 857 N N . LEU A 1 117 ? -4.926 11.120 -9.868 1.00 72.00 117 LEU A N 1
ATOM 858 C CA . LEU A 1 117 ? -5.904 11.047 -8.785 1.00 72.00 117 LEU A CA 1
ATOM 859 C C . LEU A 1 117 ? -6.133 12.463 -8.229 1.00 72.00 117 LEU A C 1
ATOM 861 O O . LEU A 1 117 ? -5.188 13.139 -7.824 1.00 72.00 117 LEU A O 1
ATOM 865 N N . GLU A 1 118 ? -7.377 12.942 -8.231 1.00 73.50 118 GLU A N 1
ATOM 866 C CA . GLU A 1 118 ? -7.717 14.223 -7.601 1.00 73.50 118 GLU A CA 1
ATOM 867 C C . GLU A 1 118 ? -7.848 14.031 -6.087 1.00 73.50 118 GLU A C 1
ATOM 869 O O . GLU A 1 118 ? -8.813 13.429 -5.614 1.00 73.50 118 GLU A O 1
ATOM 874 N N . ALA A 1 119 ? -6.873 14.549 -5.336 1.00 74.62 119 ALA A N 1
ATOM 875 C CA . ALA A 1 119 ? -6.922 14.590 -3.879 1.00 74.62 119 ALA A CA 1
ATOM 876 C C . ALA A 1 119 ? -8.101 15.462 -3.386 1.00 74.62 119 ALA A C 1
ATOM 878 O O . ALA A 1 119 ? -8.394 16.495 -4.000 1.00 74.62 119 ALA A O 1
ATOM 879 N N . PRO A 1 120 ? -8.756 15.112 -2.264 1.00 70.69 120 PRO A N 1
ATOM 880 C CA . PRO A 1 120 ? -9.721 15.989 -1.609 1.00 70.69 120 PRO A CA 1
ATOM 881 C C . PRO A 1 120 ? -9.055 17.279 -1.106 1.00 70.69 120 PRO A C 1
ATOM 883 O O . PRO A 1 120 ? -7.844 17.331 -0.886 1.00 70.69 120 PRO A O 1
ATOM 886 N N . GLU A 1 121 ? -9.846 18.329 -0.879 1.00 75.62 121 GLU A N 1
ATOM 887 C CA . GLU A 1 121 ? -9.329 19.577 -0.303 1.00 75.62 121 GLU A CA 1
ATOM 888 C C . GLU A 1 121 ? -8.691 19.315 1.074 1.00 75.62 121 GLU A C 1
ATOM 890 O O . GLU A 1 121 ? -9.301 18.690 1.938 1.00 75.62 121 GLU A O 1
ATOM 895 N N . GLY A 1 122 ? -7.454 19.786 1.262 1.00 72.38 122 GLY A N 1
ATOM 896 C CA . GLY A 1 122 ? -6.649 19.532 2.463 1.00 72.38 122 GLY A CA 1
ATOM 897 C C . GLY A 1 122 ? -5.696 18.335 2.368 1.00 72.38 122 GLY A C 1
ATOM 898 O O . GLY A 1 122 ? -4.851 18.191 3.243 1.00 72.38 122 GLY A O 1
ATOM 899 N N . TYR A 1 123 ? -5.767 17.528 1.307 1.00 76.81 123 TYR A N 1
ATOM 900 C CA . TYR A 1 123 ? -4.926 16.342 1.121 1.00 76.81 123 TYR A CA 1
ATOM 901 C C . TYR A 1 123 ? -3.968 16.504 -0.065 1.00 76.81 123 TYR A C 1
ATOM 903 O O . TYR A 1 123 ? -4.153 17.358 -0.937 1.00 76.81 123 TYR A O 1
ATOM 911 N N . THR A 1 124 ? -2.932 15.669 -0.112 1.00 80.81 124 THR A N 1
ATOM 912 C CA . THR A 1 124 ? -1.958 15.622 -1.211 1.00 80.81 124 THR A CA 1
ATOM 913 C C . THR A 1 124 ? -1.746 14.193 -1.698 1.00 80.81 124 THR A C 1
ATOM 915 O O . THR A 1 124 ? -1.846 13.244 -0.930 1.00 80.81 124 THR A O 1
ATOM 918 N N . THR A 1 125 ? -1.454 14.024 -2.985 1.00 83.31 125 THR A N 1
ATOM 919 C CA . THR A 1 125 ? -1.084 12.729 -3.575 1.00 83.31 125 THR A CA 1
ATOM 920 C C . THR A 1 125 ? 0.407 12.689 -3.867 1.00 83.31 125 THR A C 1
ATOM 922 O O . THR A 1 125 ? 0.921 13.586 -4.540 1.00 83.31 125 THR A O 1
ATOM 925 N N . GLU A 1 126 ? 1.081 11.627 -3.438 1.00 85.56 126 GLU A N 1
ATOM 926 C CA . GLU A 1 126 ? 2.450 11.310 -3.853 1.00 85.56 126 GLU A CA 1
ATOM 927 C C . GLU A 1 126 ? 2.465 10.004 -4.652 1.00 85.56 126 GLU A C 1
ATOM 929 O O . GLU A 1 126 ? 1.673 9.094 -4.389 1.00 85.56 126 GLU A O 1
ATOM 934 N N . TYR A 1 127 ? 3.383 9.892 -5.612 1.00 88.62 127 TYR A N 1
ATOM 935 C CA . TYR A 1 127 ? 3.556 8.670 -6.396 1.00 88.62 127 TYR A CA 1
ATOM 936 C C . TYR A 1 127 ? 4.777 7.885 -5.928 1.00 88.62 127 TYR A C 1
ATOM 938 O O . TYR A 1 127 ? 5.844 8.454 -5.689 1.00 88.62 127 TYR A O 1
ATOM 946 N N . LYS A 1 128 ? 4.629 6.563 -5.832 1.00 89.25 128 LYS A N 1
ATOM 947 C CA . LYS A 1 128 ? 5.707 5.629 -5.484 1.00 89.25 128 LYS A CA 1
ATOM 948 C C . LYS A 1 128 ? 5.717 4.458 -6.452 1.00 89.25 128 LYS A C 1
ATOM 950 O O . LYS A 1 128 ? 4.658 3.925 -6.779 1.00 89.25 128 LYS A O 1
ATOM 955 N N . VAL A 1 129 ? 6.905 4.052 -6.889 1.00 93.88 129 VAL A N 1
ATOM 956 C CA . VAL A 1 129 ? 7.093 2.869 -7.732 1.00 93.88 129 VAL A CA 1
ATOM 957 C C . VAL A 1 129 ? 7.708 1.750 -6.907 1.00 93.88 129 VAL A C 1
ATOM 959 O O . VAL A 1 129 ? 8.642 1.975 -6.136 1.00 93.88 129 VAL A O 1
ATOM 962 N N . TYR A 1 130 ? 7.186 0.543 -7.089 1.00 93.44 130 TYR A N 1
ATOM 963 C CA . TYR A 1 130 ? 7.729 -0.680 -6.519 1.00 93.44 130 TYR A CA 1
ATOM 964 C C . TYR A 1 130 ? 7.978 -1.694 -7.631 1.00 93.44 130 TYR A C 1
ATOM 966 O O . TYR A 1 130 ? 7.133 -1.886 -8.505 1.00 93.44 130 TYR A O 1
ATOM 974 N N . TYR A 1 131 ? 9.120 -2.366 -7.579 1.00 94.19 131 TYR A N 1
ATOM 975 C CA . TYR A 1 131 ? 9.352 -3.598 -8.319 1.00 94.19 131 TYR A CA 1
ATOM 976 C C . TYR A 1 131 ? 8.562 -4.735 -7.651 1.00 94.19 131 TYR A C 1
ATOM 978 O O . TYR A 1 131 ? 8.622 -4.882 -6.428 1.00 94.19 131 TYR A O 1
ATOM 986 N N . TYR A 1 132 ? 7.825 -5.526 -8.436 1.00 94.31 132 TYR A N 1
ATOM 987 C CA . TYR A 1 132 ? 7.186 -6.752 -7.957 1.00 94.31 132 TYR A CA 1
ATOM 988 C C . TYR A 1 132 ? 8.075 -7.959 -8.246 1.00 94.31 132 TYR A C 1
ATOM 990 O O . TYR A 1 132 ? 8.306 -8.310 -9.404 1.00 94.31 132 TYR A O 1
ATOM 998 N N . ASN A 1 133 ? 8.532 -8.619 -7.185 1.00 91.38 133 ASN A N 1
ATOM 999 C CA . ASN A 1 133 ? 9.351 -9.817 -7.269 1.00 91.38 133 ASN A CA 1
ATOM 1000 C C . ASN A 1 133 ? 8.461 -11.078 -7.199 1.00 91.38 133 ASN A C 1
ATOM 1002 O O . ASN A 1 133 ? 7.976 -11.409 -6.110 1.00 91.38 133 ASN A O 1
ATOM 1006 N N . PRO A 1 134 ? 8.230 -11.795 -8.320 1.00 88.62 134 PRO A N 1
ATOM 1007 C CA . PRO A 1 134 ? 7.324 -12.945 -8.354 1.00 88.62 134 PRO A CA 1
ATOM 1008 C C . PRO A 1 134 ? 7.873 -14.175 -7.619 1.00 88.62 134 PRO A C 1
ATOM 1010 O O . PRO A 1 134 ? 7.086 -15.003 -7.168 1.00 88.62 134 PRO A O 1
ATOM 1013 N N . ASP A 1 135 ? 9.197 -14.302 -7.468 1.00 88.88 135 ASP A N 1
ATOM 1014 C CA . ASP A 1 135 ? 9.820 -15.458 -6.806 1.00 88.88 135 ASP A CA 1
ATOM 1015 C C . ASP A 1 135 ? 9.631 -15.420 -5.279 1.00 88.88 135 ASP A C 1
ATOM 1017 O O . ASP A 1 135 ? 9.592 -16.461 -4.619 1.00 88.88 135 ASP A O 1
ATOM 1021 N N . THR A 1 136 ? 9.520 -14.216 -4.707 1.00 86.94 136 THR A N 1
ATOM 1022 C CA . THR A 1 136 ? 9.359 -13.973 -3.262 1.00 86.94 136 THR A CA 1
ATOM 1023 C C . THR A 1 136 ? 7.995 -13.394 -2.881 1.00 86.94 136 THR A C 1
ATOM 1025 O O . THR A 1 136 ? 7.741 -13.202 -1.692 1.00 86.94 136 THR A O 1
ATOM 1028 N N . ASN A 1 137 ? 7.131 -13.123 -3.864 1.00 85.75 137 ASN A N 1
ATOM 1029 C CA . ASN A 1 137 ? 5.853 -12.419 -3.728 1.00 85.75 137 ASN A CA 1
ATOM 1030 C C . ASN A 1 137 ? 5.962 -11.117 -2.902 1.00 85.75 137 ASN A C 1
ATOM 1032 O O . ASN A 1 137 ? 5.241 -10.913 -1.921 1.00 85.75 137 ASN A O 1
ATOM 1036 N N . SER A 1 138 ? 6.928 -10.258 -3.248 1.00 85.25 138 SER A N 1
ATOM 1037 C CA . SER A 1 138 ? 7.282 -9.072 -2.452 1.00 85.25 138 SER A CA 1
ATOM 1038 C C . SER A 1 138 ? 7.464 -7.805 -3.284 1.00 85.25 138 SER A C 1
ATOM 1040 O O . SER A 1 138 ? 7.845 -7.867 -4.452 1.00 85.25 138 SER A O 1
ATOM 1042 N N . LEU A 1 139 ? 7.251 -6.650 -2.646 1.00 86.56 139 LEU A N 1
ATOM 1043 C CA . LEU A 1 139 ? 7.432 -5.327 -3.243 1.00 86.56 139 LEU A CA 1
ATOM 1044 C C . LEU A 1 139 ? 8.744 -4.681 -2.786 1.00 86.56 139 LEU A C 1
ATOM 1046 O O . LEU A 1 139 ? 8.991 -4.533 -1.589 1.00 86.56 139 LEU A O 1
ATOM 1050 N N . GLU A 1 140 ? 9.562 -4.249 -3.742 1.00 87.44 140 GLU A N 1
ATOM 1051 C CA . GLU A 1 140 ? 10.839 -3.569 -3.503 1.00 87.44 140 GLU A CA 1
ATOM 1052 C C . GLU A 1 140 ? 10.738 -2.110 -3.975 1.00 87.44 140 GLU A C 1
ATOM 1054 O O . GLU A 1 140 ? 10.470 -1.844 -5.145 1.00 87.44 140 GLU A O 1
ATOM 1059 N N . ALA A 1 141 ? 10.908 -1.144 -3.068 1.00 87.69 141 ALA A N 1
ATOM 1060 C CA . ALA A 1 141 ? 10.702 0.274 -3.377 1.00 87.69 141 ALA A CA 1
ATOM 1061 C C . ALA A 1 141 ? 11.787 0.829 -4.317 1.00 87.69 141 ALA A C 1
ATOM 1063 O O . ALA A 1 141 ? 12.979 0.771 -4.007 1.00 87.69 141 ALA A O 1
ATOM 1064 N N . CYS A 1 142 ? 11.375 1.436 -5.429 1.00 88.44 142 CYS A N 1
ATOM 1065 C CA . CYS A 1 142 ? 12.269 2.124 -6.355 1.00 88.44 142 CYS A CA 1
ATOM 1066 C C . CYS A 1 142 ? 12.530 3.567 -5.898 1.00 88.44 142 CYS A C 1
ATOM 1068 O O . CYS A 1 142 ? 11.645 4.235 -5.351 1.00 88.44 142 CYS A O 1
ATOM 1070 N N . ASN A 1 143 ? 13.724 4.092 -6.191 1.00 88.44 143 ASN A N 1
ATOM 1071 C CA . ASN A 1 143 ? 14.010 5.516 -6.018 1.00 88.44 143 ASN A CA 1
ATOM 1072 C C . ASN A 1 143 ? 13.119 6.321 -6.979 1.00 88.44 143 ASN A C 1
ATOM 1074 O O . ASN A 1 143 ? 13.352 6.315 -8.186 1.00 88.44 143 ASN A O 1
ATOM 1078 N N . THR A 1 144 ? 12.071 6.945 -6.442 1.00 91.38 144 THR A N 1
ATOM 1079 C CA . THR A 1 144 ? 10.983 7.549 -7.219 1.00 91.38 144 THR A CA 1
ATOM 1080 C C . THR A 1 144 ? 10.991 9.065 -7.065 1.00 91.38 144 THR A C 1
ATOM 1082 O O . THR A 1 144 ? 11.050 9.590 -5.955 1.00 91.38 144 THR A O 1
ATOM 1085 N N . THR A 1 145 ? 10.860 9.765 -8.186 1.00 93.94 145 THR A N 1
ATOM 1086 C CA . THR A 1 145 ? 10.578 11.202 -8.264 1.00 93.94 145 THR A CA 1
ATOM 1087 C C . THR A 1 145 ? 9.310 11.414 -9.086 1.00 93.94 145 THR A C 1
ATOM 1089 O O . THR A 1 145 ? 8.958 10.565 -9.906 1.00 93.94 145 THR A O 1
ATOM 1092 N N . TYR A 1 146 ? 8.594 12.514 -8.865 1.00 92.25 146 TYR A N 1
ATOM 1093 C CA . TYR A 1 146 ? 7.417 12.847 -9.666 1.00 92.25 146 TYR A CA 1
ATOM 1094 C C . TYR A 1 146 ? 7.211 14.363 -9.769 1.00 92.25 146 TYR A C 1
ATOM 1096 O O . TYR A 1 146 ? 7.536 15.112 -8.847 1.00 92.25 146 TYR A O 1
ATOM 1104 N N . GLU A 1 147 ? 6.650 14.798 -10.896 1.00 91.50 147 GLU A N 1
ATOM 1105 C CA . GLU A 1 147 ? 6.147 16.152 -11.143 1.00 91.50 147 GLU A CA 1
ATOM 1106 C C . GLU A 1 147 ? 4.723 16.025 -11.710 1.00 91.50 147 GLU A C 1
ATOM 1108 O O . GLU A 1 147 ? 4.496 15.340 -12.711 1.00 91.50 147 GLU A O 1
ATOM 1113 N N . ASP A 1 148 ? 3.745 16.624 -11.026 1.00 87.12 148 ASP A N 1
ATOM 1114 C CA . ASP A 1 148 ? 2.311 16.354 -11.206 1.00 87.12 148 ASP A CA 1
ATOM 1115 C C . ASP A 1 148 ? 1.997 14.841 -11.231 1.00 87.12 148 ASP A C 1
ATOM 1117 O O . ASP A 1 148 ? 2.152 14.180 -10.206 1.00 87.12 148 ASP A O 1
ATOM 1121 N N . SER A 1 149 ? 1.555 14.279 -12.365 1.00 89.31 149 SER A N 1
ATOM 1122 C CA . SER A 1 149 ? 1.332 12.831 -12.547 1.00 89.31 149 SER A CA 1
ATOM 1123 C C . SER A 1 149 ? 2.408 12.135 -13.391 1.00 89.31 149 SER A C 1
ATOM 1125 O O . SER A 1 149 ? 2.239 10.980 -13.781 1.00 89.31 149 SER A O 1
ATOM 1127 N N . THR A 1 150 ? 3.517 12.817 -13.692 1.00 94.44 150 THR A N 1
ATOM 1128 C CA . THR A 1 150 ? 4.669 12.223 -14.381 1.00 94.44 150 THR A CA 1
ATOM 1129 C C . THR A 1 150 ? 5.656 11.700 -13.355 1.00 94.44 150 THR A C 1
ATOM 1131 O O . THR A 1 150 ? 6.208 12.462 -12.568 1.00 94.44 150 THR A O 1
ATOM 1134 N N . VAL A 1 151 ? 5.856 10.387 -13.364 1.00 95.75 151 VAL A N 1
ATOM 1135 C CA . VAL A 1 151 ? 6.673 9.642 -12.410 1.00 95.75 151 VAL A CA 1
ATOM 1136 C C . VAL A 1 151 ? 7.936 9.156 -13.107 1.00 95.75 151 VAL A C 1
ATOM 1138 O O . VAL A 1 151 ? 7.856 8.525 -14.164 1.00 95.75 151 VAL A O 1
ATOM 1141 N N . THR A 1 152 ? 9.088 9.405 -12.491 1.00 97.50 152 THR A N 1
ATOM 1142 C CA . THR A 1 152 ? 10.403 8.973 -12.970 1.00 97.50 152 THR A CA 1
ATOM 1143 C C . THR A 1 152 ? 11.109 8.156 -11.893 1.00 97.50 152 THR A C 1
ATOM 1145 O O . THR A 1 152 ? 11.225 8.601 -10.747 1.00 97.50 152 THR A O 1
ATOM 1148 N N . PHE A 1 153 ? 11.593 6.965 -12.249 1.00 97.00 153 PHE A N 1
ATOM 1149 C CA . PHE A 1 153 ? 12.332 6.082 -11.345 1.00 97.00 153 PHE A CA 1
ATOM 1150 C C . PHE A 1 153 ? 13.514 5.405 -12.048 1.00 97.00 153 PHE A C 1
ATOM 1152 O O . PHE A 1 153 ? 13.508 5.223 -13.264 1.00 97.00 153 PHE A O 1
ATOM 1159 N N . GLU A 1 154 ? 14.526 5.016 -11.276 1.00 94.75 154 GLU A N 1
ATOM 1160 C CA . GLU A 1 154 ? 15.706 4.307 -11.783 1.00 94.75 154 GLU A CA 1
ATOM 1161 C C . GLU A 1 154 ? 15.588 2.790 -11.584 1.00 94.75 154 GLU A C 1
ATOM 1163 O O . GLU A 1 154 ? 15.128 2.327 -10.537 1.00 94.75 154 GLU A O 1
ATOM 1168 N N . THR A 1 155 ? 16.066 2.006 -12.554 1.00 94.25 155 THR A N 1
ATOM 1169 C CA . THR A 1 155 ? 16.209 0.549 -12.415 1.00 94.25 155 THR A CA 1
ATOM 1170 C C . THR A 1 155 ? 17.377 -0.021 -13.220 1.00 94.25 155 THR A C 1
ATOM 1172 O O . THR A 1 155 ? 17.869 0.592 -14.159 1.00 94.25 155 THR A O 1
ATOM 1175 N N . THR A 1 156 ? 17.819 -1.221 -12.850 1.00 91.69 156 THR A N 1
ATOM 1176 C CA . THR A 1 156 ? 18.814 -2.042 -13.558 1.00 91.69 156 THR A CA 1
ATOM 1177 C C . THR A 1 156 ? 18.201 -3.253 -14.267 1.00 91.69 156 THR A C 1
ATOM 1179 O O . THR A 1 156 ? 18.938 -4.074 -14.810 1.00 91.69 156 THR A O 1
ATOM 1182 N N . HIS A 1 157 ? 16.873 -3.411 -14.237 1.00 90.06 157 HIS A N 1
ATOM 1183 C CA . HIS A 1 157 ? 16.200 -4.559 -14.840 1.00 90.06 157 HIS A CA 1
ATOM 1184 C C . HIS A 1 157 ? 14.777 -4.249 -15.323 1.00 90.06 157 HIS A C 1
ATOM 1186 O O . HIS A 1 157 ? 14.022 -3.492 -14.716 1.00 90.06 157 HIS A O 1
ATOM 1192 N N . PHE A 1 158 ? 14.397 -4.892 -16.417 1.00 92.19 158 PHE A N 1
ATOM 1193 C CA . PHE A 1 158 ? 13.069 -4.873 -17.014 1.00 92.19 158 PHE A CA 1
ATOM 1194 C C . PHE A 1 158 ? 12.236 -6.051 -16.498 1.00 92.19 158 PHE A C 1
ATOM 1196 O O . PHE A 1 158 ? 12.679 -7.201 -16.575 1.00 92.19 158 PHE A O 1
ATOM 1203 N N . SER A 1 159 ? 11.070 -5.744 -15.923 1.00 93.25 159 SER A N 1
ATOM 1204 C CA . SER A 1 159 ? 10.151 -6.675 -15.256 1.00 93.25 159 SER A CA 1
ATOM 1205 C C . SER A 1 159 ? 8.814 -5.969 -14.948 1.00 93.25 159 SER A C 1
ATOM 1207 O O . SER A 1 159 ? 8.521 -4.913 -15.514 1.00 93.25 159 SER A O 1
ATOM 1209 N N . LEU A 1 160 ? 8.017 -6.530 -14.035 1.00 95.88 160 LEU A N 1
ATOM 1210 C CA . LEU A 1 160 ? 6.747 -5.981 -13.562 1.00 95.88 160 LEU A CA 1
ATOM 1211 C C . LEU A 1 160 ? 6.948 -4.909 -12.476 1.00 95.88 160 LEU A C 1
ATOM 1213 O O . LEU A 1 160 ? 7.577 -5.158 -11.445 1.00 95.88 160 LEU A O 1
ATOM 1217 N N . TYR A 1 161 ? 6.364 -3.730 -12.688 1.00 96.50 161 TYR A N 1
ATOM 1218 C CA . TYR A 1 161 ? 6.405 -2.607 -11.749 1.00 96.50 161 TYR A CA 1
ATOM 1219 C C . TYR A 1 161 ? 5.005 -2.136 -11.386 1.00 96.50 161 TYR A C 1
ATOM 1221 O O . TYR A 1 161 ? 4.091 -2.145 -12.210 1.00 96.50 161 TYR A O 1
ATOM 1229 N N . MET A 1 162 ? 4.853 -1.693 -10.142 1.00 94.31 162 MET A N 1
ATOM 1230 C CA . MET A 1 162 ? 3.599 -1.244 -9.558 1.00 94.31 162 MET A CA 1
ATOM 1231 C C . MET A 1 162 ? 3.726 0.223 -9.158 1.00 94.31 162 MET A C 1
ATOM 1233 O O . MET A 1 162 ? 4.563 0.591 -8.332 1.00 94.31 162 MET A O 1
ATOM 1237 N N . TYR A 1 163 ? 2.888 1.060 -9.760 1.00 92.75 163 TYR A N 1
ATOM 1238 C CA . TYR A 1 163 ? 2.761 2.473 -9.446 1.00 92.75 163 TYR A CA 1
ATOM 1239 C C . TYR A 1 163 ? 1.621 2.666 -8.460 1.00 92.75 163 TYR A C 1
ATOM 1241 O O . TYR A 1 163 ? 0.468 2.355 -8.768 1.00 92.75 163 TYR A O 1
ATOM 1249 N N . PHE A 1 164 ? 1.951 3.222 -7.302 1.00 88.06 164 PHE A N 1
ATOM 1250 C CA . PHE A 1 164 ? 1.004 3.599 -6.269 1.00 88.06 164 PHE A CA 1
ATOM 1251 C C . PHE A 1 164 ? 0.808 5.109 -6.300 1.00 88.06 164 PHE A C 1
ATOM 1253 O O . PHE A 1 164 ? 1.783 5.856 -6.202 1.00 88.06 164 PHE A O 1
ATOM 1260 N N . CYS A 1 165 ? -0.442 5.553 -6.385 1.00 85.31 165 CYS A N 1
ATOM 1261 C CA . CYS A 1 165 ? -0.825 6.898 -5.983 1.00 85.31 165 CYS A CA 1
ATOM 1262 C C . CYS A 1 165 ? -1.311 6.814 -4.534 1.00 85.31 165 CYS A C 1
ATOM 1264 O O . CYS A 1 165 ? -2.336 6.187 -4.255 1.00 85.31 165 CYS A O 1
ATOM 1266 N N . VAL A 1 166 ? -0.539 7.389 -3.614 1.00 78.81 166 VAL A N 1
ATOM 1267 C CA . VAL A 1 166 ? -0.803 7.350 -2.173 1.00 78.81 166 VAL A CA 1
ATOM 1268 C C . VAL A 1 166 ? -1.284 8.725 -1.738 1.00 78.81 166 VAL A C 1
ATOM 1270 O O . VAL A 1 166 ? -0.641 9.733 -2.035 1.00 78.81 166 VAL A O 1
ATOM 1273 N N . CYS A 1 167 ? -2.411 8.767 -1.034 1.00 76.56 167 CYS A N 1
ATOM 1274 C CA . CYS A 1 167 ? -2.940 10.002 -0.477 1.00 76.56 167 CYS A CA 1
ATOM 1275 C C . CYS A 1 167 ? -2.440 10.235 0.953 1.00 76.56 167 CYS A C 1
ATOM 1277 O O . CYS A 1 167 ? -2.381 9.317 1.775 1.00 76.56 167 CYS A O 1
ATOM 1279 N N . TYR A 1 168 ? -2.125 11.491 1.228 1.00 73.88 168 TYR A N 1
ATOM 1280 C CA . TYR A 1 168 ? -1.557 11.992 2.464 1.00 73.88 168 TYR A CA 1
ATOM 1281 C C . TYR A 1 168 ? -2.384 13.158 2.987 1.00 73.88 168 TYR A C 1
ATOM 1283 O O . TYR A 1 168 ? -2.863 13.987 2.206 1.00 73.88 168 TYR A O 1
ATOM 1291 N N . ASP A 1 169 ? -2.528 13.234 4.304 1.00 73.19 169 ASP A N 1
ATOM 1292 C CA . ASP A 1 169 ? -3.099 14.398 4.976 1.00 73.19 169 ASP A CA 1
ATOM 1293 C C . ASP A 1 169 ? -2.132 15.605 4.989 1.00 73.19 169 ASP A C 1
ATOM 1295 O O . ASP A 1 169 ? -1.095 15.625 4.315 1.00 73.19 169 ASP A O 1
ATOM 1299 N N . VAL A 1 170 ? -2.489 16.644 5.750 1.00 72.25 170 VAL A N 1
ATOM 1300 C CA . VAL A 1 170 ? -1.678 17.863 5.906 1.00 72.25 170 VAL A CA 1
ATOM 1301 C C . VAL A 1 170 ? -0.332 17.630 6.603 1.00 72.25 170 VAL A C 1
ATOM 1303 O O . VAL A 1 170 ? 0.597 18.409 6.375 1.00 72.25 170 VAL A O 1
ATOM 1306 N N . ASP A 1 171 ? -0.219 16.581 7.421 1.00 72.88 171 ASP A N 1
ATOM 1307 C CA . ASP A 1 171 ? 0.953 16.263 8.242 1.00 72.88 171 ASP A CA 1
ATOM 1308 C C . ASP A 1 171 ? 1.833 15.151 7.621 1.00 72.88 171 ASP A C 1
ATOM 1310 O O . ASP A 1 171 ? 2.915 14.857 8.135 1.00 72.88 171 ASP A O 1
ATOM 1314 N N . LYS A 1 172 ? 1.437 14.637 6.443 1.00 68.12 172 LYS A N 1
ATOM 1315 C CA . LYS A 1 172 ? 2.055 13.534 5.678 1.00 68.12 172 LYS A CA 1
ATOM 1316 C C . LYS A 1 172 ? 1.884 12.143 6.297 1.00 68.12 172 LYS A C 1
ATOM 1318 O O . LYS A 1 172 ? 2.679 11.244 6.004 1.00 68.12 172 LYS A O 1
ATOM 1323 N N . ASP A 1 173 ? 0.806 11.922 7.037 1.00 65.25 173 ASP A N 1
ATOM 1324 C CA . ASP A 1 173 ? 0.362 10.574 7.385 1.00 65.25 173 ASP A CA 1
ATOM 1325 C C . ASP A 1 173 ? -0.509 9.975 6.262 1.00 65.25 173 ASP A C 1
ATOM 1327 O O . ASP A 1 173 ? -1.227 10.673 5.540 1.00 65.25 173 ASP A O 1
ATOM 1331 N N . VAL A 1 174 ? -0.387 8.658 6.051 1.00 65.62 174 VAL A N 1
ATOM 1332 C CA . VAL A 1 174 ? -1.069 7.942 4.955 1.00 65.62 174 VAL A CA 1
ATOM 1333 C C . VAL A 1 174 ? -2.553 7.789 5.273 1.00 65.62 174 VAL A C 1
ATOM 1335 O O . VAL A 1 174 ? -2.916 7.213 6.301 1.00 65.62 174 VAL A O 1
ATOM 1338 N N . VAL A 1 175 ? -3.414 8.209 4.346 1.00 65.31 175 VAL A N 1
ATOM 1339 C CA . VAL A 1 175 ? -4.856 7.942 4.409 1.00 65.31 175 VAL A CA 1
ATOM 1340 C C . VAL A 1 175 ? -5.115 6.479 4.051 1.00 65.31 175 VAL A C 1
ATOM 1342 O O . VAL A 1 175 ? -4.973 6.074 2.899 1.00 65.31 175 VAL A O 1
ATOM 1345 N N . THR A 1 176 ? -5.537 5.679 5.028 1.00 65.06 176 THR A N 1
ATOM 1346 C CA . THR A 1 176 ? -5.821 4.246 4.831 1.00 65.06 176 THR A CA 1
ATOM 1347 C C . THR A 1 176 ? -7.318 3.960 4.700 1.00 65.06 176 THR A C 1
ATOM 1349 O O . THR A 1 176 ? -7.718 3.028 3.994 1.00 65.06 176 THR A O 1
ATOM 1352 N N . ASN A 1 177 ? -8.164 4.772 5.343 1.00 63.56 177 ASN A N 1
ATOM 1353 C CA . ASN A 1 177 ? -9.603 4.538 5.465 1.00 63.56 177 ASN A CA 1
ATOM 1354 C C . ASN A 1 177 ? -10.430 5.732 4.975 1.00 63.56 177 ASN A C 1
ATOM 1356 O O . ASN A 1 177 ? -10.110 6.887 5.254 1.00 63.56 177 ASN A O 1
ATOM 1360 N N . VAL A 1 178 ? -11.543 5.447 4.298 1.00 66.12 178 VAL A N 1
ATOM 1361 C CA . VAL A 1 178 ? -12.531 6.445 3.872 1.00 66.12 178 VAL A CA 1
ATOM 1362 C C . VAL A 1 178 ? -13.918 5.982 4.291 1.00 66.12 178 VAL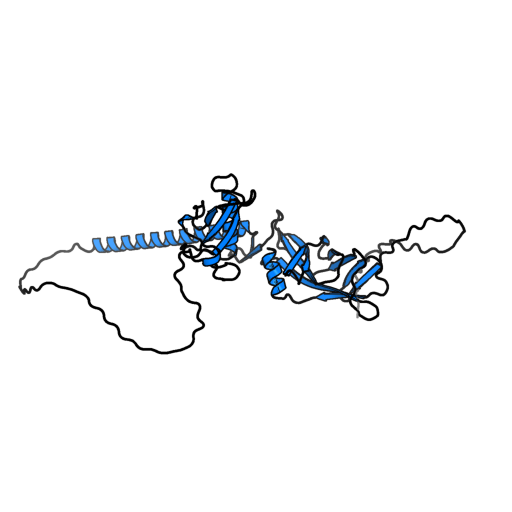 A C 1
ATOM 1364 O O . VAL A 1 178 ? -14.362 4.900 3.909 1.00 66.12 178 VAL A O 1
ATOM 1367 N N . LEU A 1 179 ? -14.622 6.812 5.060 1.00 66.81 179 LEU A N 1
ATOM 1368 C CA . LEU A 1 179 ? -15.989 6.547 5.504 1.00 66.81 179 LEU A CA 1
ATOM 1369 C C . LEU A 1 179 ? -16.955 7.580 4.938 1.00 66.81 179 LEU A C 1
ATOM 1371 O O . LEU A 1 179 ? -16.630 8.757 4.801 1.00 66.81 179 LEU A O 1
ATOM 1375 N N . THR A 1 180 ? -18.189 7.153 4.680 1.00 71.75 180 THR A N 1
ATOM 1376 C CA . THR A 1 180 ? -19.307 8.083 4.488 1.00 71.75 180 THR A CA 1
ATOM 1377 C C . THR A 1 180 ? -19.971 8.326 5.838 1.00 71.75 180 THR A C 1
ATOM 1379 O O . THR A 1 180 ? -20.455 7.388 6.465 1.00 71.75 180 THR A O 1
ATOM 1382 N N . THR A 1 181 ? -19.992 9.581 6.274 1.00 72.00 181 THR A N 1
ATOM 1383 C CA . THR A 1 181 ? -20.648 10.044 7.505 1.00 72.00 181 THR A CA 1
ATOM 1384 C C . THR A 1 181 ? -21.819 10.969 7.169 1.00 72.00 181 THR A C 1
ATOM 1386 O O . THR A 1 181 ? -21.960 11.399 6.022 1.00 72.00 181 THR A O 1
ATOM 1389 N N . ASP A 1 182 ? -22.630 11.338 8.164 1.00 72.31 182 ASP A N 1
ATOM 1390 C CA . ASP A 1 182 ? -23.732 12.304 7.997 1.00 72.31 182 ASP A CA 1
ATOM 1391 C C . ASP A 1 182 ? -23.258 13.691 7.507 1.00 72.31 182 ASP A C 1
ATOM 1393 O O . ASP A 1 182 ? -24.034 14.454 6.933 1.00 72.31 182 ASP A O 1
ATOM 1397 N N . GLU A 1 183 ? -21.974 14.012 7.703 1.00 73.44 183 GLU A N 1
ATOM 1398 C CA . GLU A 1 183 ? -21.324 15.250 7.250 1.00 73.44 183 GLU A CA 1
ATOM 1399 C C . GLU A 1 183 ? -20.668 15.115 5.859 1.00 73.44 183 GLU A C 1
ATOM 1401 O O . GLU A 1 183 ? -20.167 16.098 5.315 1.00 73.44 183 GLU A O 1
ATOM 1406 N N . GLY A 1 184 ? -20.684 13.915 5.264 1.00 70.19 184 GLY A N 1
ATOM 1407 C CA . GLY A 1 184 ? -20.051 13.592 3.984 1.00 70.19 184 GLY A CA 1
ATOM 1408 C C . GLY A 1 184 ? -18.924 12.560 4.098 1.00 70.19 184 GLY A C 1
ATOM 1409 O O . GLY A 1 184 ? -18.783 11.866 5.108 1.00 70.19 184 GLY A O 1
ATOM 1410 N N . LEU A 1 185 ? -18.128 12.444 3.031 1.00 70.44 185 LEU A N 1
ATOM 1411 C CA . LEU A 1 185 ? -16.932 11.599 2.998 1.00 70.44 185 LEU A CA 1
ATOM 1412 C C . LEU A 1 185 ? -15.866 12.156 3.948 1.00 70.44 185 LEU A C 1
ATOM 1414 O O . LEU A 1 185 ? -15.474 13.316 3.822 1.00 70.44 185 LEU A O 1
ATOM 1418 N N . LYS A 1 186 ? -15.388 11.316 4.867 1.00 72.69 186 LYS A N 1
ATOM 1419 C CA . LYS A 1 186 ? -14.253 11.596 5.748 1.00 72.69 186 LYS A CA 1
ATOM 1420 C C . LYS A 1 186 ? -13.122 10.621 5.459 1.00 72.69 186 LYS A C 1
ATOM 1422 O O . LYS A 1 186 ? -13.353 9.427 5.267 1.00 72.69 186 LYS A O 1
ATOM 1427 N N . PHE A 1 187 ? -11.916 11.163 5.432 1.00 73.75 187 PHE A N 1
ATOM 1428 C CA . PHE A 1 187 ? -10.670 10.462 5.166 1.00 73.75 187 PHE A CA 1
ATOM 1429 C C . PHE A 1 187 ? -9.923 10.359 6.486 1.00 73.75 187 PHE A C 1
ATOM 1431 O O . PHE A 1 187 ? -9.852 11.342 7.219 1.00 73.75 187 PHE A O 1
ATOM 1438 N N . TYR A 1 188 ? -9.411 9.172 6.784 1.00 62.94 188 TYR A N 1
ATOM 1439 C CA . TYR A 1 188 ? -8.757 8.870 8.044 1.00 62.94 188 TYR A CA 1
ATOM 1440 C C . TYR A 1 188 ? -7.412 8.205 7.775 1.00 62.94 188 TYR A C 1
ATOM 1442 O O . TYR A 1 188 ? -7.312 7.216 7.034 1.00 62.94 188 TYR A O 1
ATOM 1450 N N . THR A 1 189 ? -6.391 8.706 8.452 1.00 64.25 189 THR A N 1
ATOM 1451 C CA . THR A 1 189 ? -5.187 7.934 8.759 1.00 64.25 189 THR A CA 1
ATOM 1452 C C . THR A 1 189 ? -5.539 6.731 9.647 1.00 64.25 189 THR A C 1
ATOM 1454 O O . THR A 1 189 ? -6.634 6.637 10.215 1.00 64.25 189 THR A O 1
ATOM 1457 N N . ALA A 1 190 ? -4.618 5.777 9.800 1.00 59.22 190 ALA A N 1
ATOM 1458 C CA . ALA A 1 190 ? -4.859 4.598 10.636 1.00 59.22 190 ALA A CA 1
ATOM 1459 C C . ALA A 1 190 ? -5.153 4.950 12.115 1.00 59.22 190 ALA A C 1
ATOM 1461 O O . ALA A 1 190 ? -5.990 4.306 12.750 1.00 59.22 190 ALA A O 1
ATOM 1462 N N . SER A 1 191 ? -4.503 5.987 12.654 1.00 57.56 191 SER A N 1
ATOM 1463 C CA . SER A 1 191 ? -4.662 6.473 14.034 1.00 57.56 191 SER A CA 1
ATOM 1464 C C . SER A 1 191 ? -5.979 7.223 14.250 1.00 57.56 191 SER A C 1
ATOM 1466 O O . SER A 1 191 ? -6.675 6.975 15.239 1.00 57.56 191 SER A O 1
ATOM 1468 N N . GLU A 1 192 ? -6.362 8.100 13.320 1.00 64.50 192 GLU A N 1
ATOM 1469 C CA . GLU A 1 192 ? -7.658 8.785 13.366 1.00 64.50 192 GLU A CA 1
ATOM 1470 C C . GLU A 1 192 ? -8.812 7.791 13.219 1.00 64.50 192 GLU A C 1
ATOM 1472 O O . GLU A 1 192 ? -9.812 7.910 13.922 1.00 64.50 192 GLU A O 1
ATOM 1477 N N . TYR A 1 193 ? -8.672 6.783 12.348 1.00 65.69 193 TYR A N 1
ATOM 1478 C CA . TYR A 1 193 ? -9.692 5.751 12.164 1.00 65.69 193 TYR A CA 1
ATOM 1479 C C . TYR A 1 193 ? -9.902 4.933 13.442 1.00 65.69 193 TYR A C 1
ATOM 1481 O O . TYR A 1 193 ? -11.038 4.746 13.873 1.00 65.69 193 TYR A O 1
ATOM 1489 N N . ALA A 1 194 ? -8.814 4.490 14.083 1.00 60.38 194 ALA A N 1
ATOM 1490 C CA . ALA A 1 194 ? -8.888 3.780 15.359 1.00 60.38 194 ALA A CA 1
ATOM 1491 C C . ALA A 1 194 ? -9.565 4.638 16.444 1.00 60.38 194 ALA A C 1
ATOM 1493 O O . ALA A 1 194 ? -10.456 4.158 17.143 1.00 60.38 194 ALA A O 1
ATOM 1494 N N . SER A 1 195 ? -9.206 5.924 16.525 1.00 68.50 195 SER A N 1
ATOM 1495 C CA . SER A 1 195 ? -9.817 6.878 17.461 1.00 68.50 195 SER A CA 1
ATOM 1496 C C . SER A 1 195 ? -11.320 7.043 17.198 1.00 68.50 195 SER A C 1
ATOM 1498 O O . SER A 1 195 ? -12.130 6.944 18.117 1.00 68.50 195 SER A O 1
ATOM 1500 N N . TYR A 1 196 ? -11.708 7.210 15.931 1.00 71.00 196 TYR A N 1
ATOM 1501 C CA . TYR A 1 196 ? -13.102 7.339 15.510 1.00 71.00 196 TYR A CA 1
ATOM 1502 C C . TYR A 1 196 ? -13.943 6.099 15.843 1.00 71.00 196 TYR A C 1
ATOM 1504 O O . TYR A 1 196 ? -15.086 6.239 16.282 1.00 71.00 196 TYR A O 1
ATOM 1512 N N . MET A 1 197 ? -13.395 4.893 15.664 1.00 68.44 197 MET A N 1
ATOM 1513 C CA . MET A 1 197 ? -14.098 3.652 16.004 1.00 68.44 197 MET A CA 1
ATOM 1514 C C . MET A 1 197 ? -14.374 3.552 17.510 1.00 68.44 197 MET A C 1
ATOM 1516 O O . MET A 1 197 ? -15.504 3.245 17.889 1.00 68.44 197 MET A O 1
ATOM 1520 N N . VAL A 1 198 ? -13.403 3.910 18.360 1.00 69.31 198 VAL A N 1
ATOM 1521 C CA . VAL A 1 198 ? -13.601 3.991 19.820 1.00 69.31 198 VAL A CA 1
ATOM 1522 C C . VAL A 1 198 ? -14.692 5.010 20.172 1.00 69.31 198 VAL A C 1
ATOM 1524 O O . VAL A 1 198 ? -15.604 4.685 20.931 1.00 69.31 198 VAL A O 1
ATOM 1527 N N . GLU A 1 199 ? -14.682 6.204 19.569 1.00 74.56 199 GLU A N 1
ATOM 1528 C CA . GLU A 1 199 ? -15.741 7.206 19.779 1.00 74.56 199 GLU A CA 1
ATOM 1529 C C . GLU A 1 199 ? -17.138 6.697 19.365 1.00 74.56 199 GLU A C 1
ATOM 1531 O O . GLU A 1 199 ? -18.130 6.998 20.037 1.00 74.56 199 GLU A O 1
ATOM 1536 N N . GLN A 1 200 ? -17.251 5.913 18.282 1.00 73.38 200 GLN A N 1
ATOM 1537 C CA . GLN A 1 200 ? -18.533 5.311 17.885 1.00 73.38 200 GLN A CA 1
ATOM 1538 C C . GLN A 1 200 ? -18.998 4.225 18.864 1.00 73.38 200 GLN A C 1
ATOM 1540 O O . GLN A 1 200 ? -20.196 4.139 19.148 1.00 73.38 200 GLN A O 1
ATOM 1545 N N . GLU A 1 201 ? -18.086 3.411 19.398 1.00 71.25 201 GLU A N 1
ATOM 1546 C CA . GLU A 1 201 ? -18.410 2.397 20.405 1.00 71.25 201 GLU A CA 1
ATOM 1547 C C . GLU A 1 201 ? -18.851 3.022 21.731 1.00 71.25 201 GLU A C 1
ATOM 1549 O O . GLU A 1 201 ? -19.891 2.633 22.268 1.00 71.25 201 GLU A O 1
ATOM 1554 N N . GLU A 1 202 ? -18.136 4.040 22.221 1.00 79.88 202 GLU A N 1
ATOM 1555 C CA . GLU A 1 202 ? -18.522 4.792 23.422 1.00 79.88 202 GLU A CA 1
ATOM 1556 C C . GLU A 1 202 ? -19.894 5.455 23.254 1.00 79.88 202 GLU A C 1
ATOM 1558 O O . GLU A 1 202 ? -20.754 5.349 24.135 1.00 79.88 202 GLU A O 1
ATOM 1563 N N . LYS A 1 203 ? -20.147 6.082 22.096 1.00 80.62 203 LYS A N 1
ATOM 1564 C CA . LYS A 1 203 ? -21.448 6.682 21.777 1.00 80.62 203 LYS A CA 1
ATOM 1565 C C . LYS A 1 203 ? -22.568 5.637 21.770 1.00 80.62 203 LYS A C 1
ATOM 1567 O O . LYS A 1 203 ? -23.613 5.861 22.378 1.00 80.62 203 LYS A O 1
ATOM 1572 N N . LYS A 1 204 ? -22.350 4.485 21.129 1.00 79.62 204 LYS A N 1
ATOM 1573 C CA . LYS A 1 204 ? -23.318 3.379 21.079 1.00 79.62 204 LYS A CA 1
ATOM 1574 C C . LYS A 1 204 ? -23.605 2.809 22.473 1.00 79.62 204 LYS A C 1
ATOM 1576 O O . LYS A 1 204 ? -24.765 2.568 22.800 1.00 79.62 204 LYS A O 1
ATOM 1581 N N . ALA A 1 205 ? -22.578 2.637 23.305 1.00 82.50 205 ALA A N 1
ATOM 1582 C CA . ALA A 1 205 ? -22.730 2.182 24.686 1.00 82.50 205 ALA A CA 1
ATOM 1583 C C . ALA A 1 205 ? -23.527 3.188 25.538 1.00 82.50 205 ALA A C 1
ATOM 1585 O O . ALA A 1 205 ? -24.415 2.790 26.293 1.00 82.50 205 ALA A O 1
ATOM 1586 N N . ALA A 1 206 ? -23.273 4.491 25.373 1.00 84.94 206 ALA A N 1
ATOM 1587 C CA . ALA A 1 206 ? -24.023 5.548 26.050 1.00 84.94 206 ALA A CA 1
ATOM 1588 C C . ALA A 1 206 ? -25.497 5.613 25.600 1.00 84.94 206 ALA A C 1
ATOM 1590 O O . ALA A 1 206 ? -26.386 5.820 26.429 1.00 84.94 206 ALA A O 1
ATOM 1591 N N . GLU A 1 207 ? -25.780 5.402 24.310 1.00 88.44 207 GLU A N 1
ATOM 1592 C CA . GLU A 1 207 ? -27.150 5.302 23.785 1.00 88.44 207 GLU A CA 1
ATOM 1593 C C . GLU A 1 207 ? -27.892 4.071 24.344 1.00 88.44 207 GLU A C 1
ATOM 1595 O O . GLU A 1 207 ? -29.062 4.182 24.723 1.00 88.44 207 GLU A O 1
ATOM 1600 N N . GLU A 1 208 ? -27.221 2.920 24.482 1.00 87.25 208 GLU A N 1
ATOM 1601 C CA . GLU A 1 208 ? -27.795 1.716 25.100 1.00 87.25 208 GLU A CA 1
ATOM 1602 C C . GLU A 1 208 ? -28.064 1.902 26.607 1.00 87.25 208 GLU A C 1
ATOM 1604 O O . GLU A 1 208 ? -29.147 1.554 27.092 1.00 87.25 208 GLU A O 1
ATOM 1609 N N . GLU A 1 209 ? -27.132 2.506 27.353 1.00 86.62 209 GLU A N 1
ATOM 1610 C CA . GLU A 1 209 ? -27.329 2.814 28.776 1.00 86.62 209 GLU A CA 1
ATOM 1611 C C . GLU A 1 209 ? -28.489 3.803 28.981 1.00 86.62 209 GLU A C 1
ATOM 1613 O O . GLU A 1 209 ? -29.340 3.588 29.851 1.00 86.62 209 GLU A O 1
ATOM 1618 N N . ALA A 1 210 ? -28.589 4.839 28.141 1.00 87.50 210 ALA A N 1
ATOM 1619 C CA . ALA A 1 210 ? -29.697 5.791 28.168 1.00 87.50 210 ALA A CA 1
ATOM 1620 C C . ALA A 1 210 ? -31.050 5.119 27.867 1.00 87.50 210 ALA A C 1
ATOM 1622 O O . ALA A 1 210 ? -32.026 5.347 28.590 1.00 87.50 210 ALA A O 1
ATOM 1623 N N . ALA A 1 211 ? -31.111 4.244 26.856 1.00 90.25 211 ALA A N 1
ATOM 1624 C CA . ALA A 1 211 ? -32.317 3.486 26.521 1.00 90.25 211 ALA A CA 1
ATOM 1625 C C . ALA A 1 211 ? -32.751 2.558 27.671 1.00 90.25 211 ALA A C 1
ATOM 1627 O O . ALA A 1 211 ? -33.936 2.494 28.015 1.00 90.25 211 ALA A O 1
ATOM 1628 N N . LYS A 1 212 ? -31.795 1.887 28.326 1.00 89.75 212 LYS A N 1
ATOM 1629 C CA . LYS A 1 212 ? -32.056 1.053 29.506 1.00 89.75 212 LYS A CA 1
ATOM 1630 C C . LYS A 1 212 ? -32.556 1.878 30.695 1.00 89.75 212 LYS A C 1
ATOM 1632 O O . LYS A 1 212 ? -33.540 1.495 31.330 1.00 89.75 212 LYS A O 1
ATOM 1637 N N . ALA A 1 213 ? -31.928 3.019 30.979 1.00 88.56 213 ALA A N 1
ATOM 1638 C CA . ALA A 1 213 ? -32.344 3.919 32.053 1.00 88.56 213 ALA A CA 1
ATOM 1639 C C . ALA A 1 213 ? -33.767 4.465 31.827 1.00 88.56 213 ALA A C 1
ATOM 1641 O O . ALA A 1 213 ? -34.562 4.522 32.771 1.00 88.56 213 ALA A O 1
ATOM 1642 N N . GLN A 1 214 ? -34.121 4.796 30.580 1.00 87.62 214 GLN A N 1
ATOM 1643 C CA . GLN A 1 214 ? -35.484 5.187 30.218 1.00 87.62 214 GLN A CA 1
ATOM 1644 C C . GLN A 1 214 ? -36.480 4.037 30.442 1.00 87.62 214 GLN A C 1
ATOM 1646 O O . GLN A 1 214 ? -37.507 4.241 31.094 1.00 87.62 214 GLN A O 1
ATOM 1651 N N . ALA A 1 215 ? -36.168 2.821 29.983 1.00 88.25 215 ALA A N 1
ATOM 1652 C CA . ALA A 1 215 ? -37.032 1.654 30.173 1.00 88.25 215 ALA A CA 1
ATOM 1653 C C . ALA A 1 215 ? -37.266 1.324 31.664 1.00 88.25 215 ALA A C 1
ATOM 1655 O O . ALA A 1 215 ? -38.392 1.021 32.067 1.00 88.25 215 ALA A O 1
ATOM 1656 N N . GLU A 1 216 ? -36.237 1.436 32.513 1.00 88.75 216 GLU A N 1
ATOM 1657 C CA . GLU A 1 216 ? -36.377 1.263 33.966 1.00 88.75 216 GLU A CA 1
ATOM 1658 C C . GLU A 1 216 ? -37.230 2.364 34.621 1.00 88.75 216 GLU A C 1
ATOM 1660 O O . GLU A 1 216 ? -38.004 2.080 35.544 1.00 88.75 216 GLU A O 1
ATOM 1665 N N . ALA A 1 217 ? -37.119 3.614 34.159 1.00 85.38 217 ALA A N 1
ATOM 1666 C CA . ALA A 1 217 ? -37.935 4.725 34.645 1.00 85.38 217 ALA A CA 1
ATOM 1667 C C . ALA A 1 217 ? -39.419 4.548 34.271 1.00 85.38 217 ALA A C 1
ATOM 1669 O O . ALA A 1 217 ? -40.296 4.699 35.126 1.00 85.38 217 ALA A O 1
ATOM 1670 N N . GLU A 1 218 ? -39.705 4.153 33.028 1.00 88.44 218 GLU A N 1
ATOM 1671 C CA . GLU A 1 218 ? -41.062 3.854 32.560 1.00 88.44 218 GLU A CA 1
ATOM 1672 C C . GLU A 1 218 ? -41.675 2.659 33.312 1.00 88.44 218 GLU A C 1
ATOM 1674 O O . GLU A 1 218 ? -42.832 2.723 33.742 1.00 88.44 218 GLU A O 1
ATOM 1679 N N . ALA A 1 219 ? -40.898 1.599 33.563 1.00 83.88 219 ALA A N 1
ATOM 1680 C CA . ALA A 1 219 ? -41.345 0.443 34.341 1.00 83.88 219 ALA A CA 1
ATOM 1681 C C . ALA A 1 219 ? -41.702 0.807 35.797 1.00 83.88 219 ALA A C 1
ATOM 1683 O O . ALA A 1 219 ? -42.735 0.361 36.310 1.00 83.88 219 ALA A O 1
ATOM 1684 N N . LYS A 1 220 ? -40.897 1.655 36.459 1.00 85.50 220 LYS A N 1
ATOM 1685 C CA . LYS A 1 220 ? -41.192 2.165 37.813 1.00 85.50 220 LYS A CA 1
ATOM 1686 C C . LYS A 1 220 ? -42.468 3.008 37.834 1.00 85.50 220 LYS A C 1
ATOM 1688 O O . LYS A 1 220 ? -43.347 2.746 38.655 1.00 85.50 220 LYS A O 1
ATOM 1693 N N . ALA A 1 221 ? -42.627 3.936 36.888 1.00 80.62 221 ALA A N 1
ATOM 1694 C CA . ALA A 1 221 ? -43.828 4.766 36.785 1.00 80.62 221 ALA A CA 1
ATOM 1695 C C . ALA A 1 221 ? -45.111 3.928 36.592 1.00 80.62 221 ALA A C 1
ATOM 1697 O O . ALA A 1 221 ? -46.139 4.198 37.220 1.00 80.62 221 ALA A O 1
ATOM 1698 N N . GLN A 1 222 ? -45.057 2.861 35.784 1.00 75.31 222 GLN A N 1
ATOM 1699 C CA . GLN A 1 222 ? -46.189 1.940 35.606 1.00 75.31 222 GLN A CA 1
ATOM 1700 C C . GLN A 1 222 ? -46.506 1.112 36.866 1.00 75.31 222 GLN A C 1
ATOM 1702 O O . GLN A 1 222 ? -47.677 0.814 37.128 1.00 75.31 222 GLN A O 1
ATOM 1707 N N . ALA A 1 223 ? -45.496 0.743 37.660 1.00 73.50 223 ALA A N 1
ATOM 1708 C CA . ALA A 1 223 ? -45.692 0.033 38.924 1.00 73.50 223 ALA A CA 1
ATOM 1709 C C . ALA A 1 223 ? -46.358 0.927 39.990 1.00 73.50 223 ALA A C 1
ATOM 1711 O O . ALA A 1 223 ? -47.325 0.510 40.633 1.00 73.50 223 ALA A O 1
ATOM 1712 N N . GLU A 1 224 ? -45.908 2.176 40.127 1.00 72.50 224 GLU A N 1
ATOM 1713 C CA . GLU A 1 224 ? -46.470 3.153 41.072 1.00 72.50 224 GLU A CA 1
ATOM 1714 C C . GLU A 1 224 ? -47.908 3.563 40.705 1.00 72.50 224 GLU A C 1
ATOM 1716 O O . GLU A 1 224 ? -48.778 3.670 41.580 1.00 72.50 224 GLU A O 1
ATOM 1721 N N . ALA A 1 225 ? -48.207 3.684 39.405 1.00 64.94 225 ALA A N 1
ATOM 1722 C CA . ALA A 1 225 ? -49.565 3.913 38.911 1.00 64.94 225 ALA A CA 1
ATOM 1723 C C . ALA A 1 225 ? -50.533 2.766 39.274 1.00 64.94 225 ALA A C 1
ATOM 1725 O O . ALA A 1 225 ? -51.688 3.022 39.625 1.00 64.94 225 ALA A O 1
ATOM 1726 N N . LYS A 1 226 ? -50.075 1.503 39.261 1.00 57.81 226 LYS A N 1
ATOM 1727 C CA . LYS A 1 226 ? -50.880 0.355 39.725 1.00 57.81 226 LYS A CA 1
ATOM 1728 C C . LYS A 1 226 ? -51.097 0.372 41.238 1.00 57.81 226 LYS A C 1
ATOM 1730 O O . LYS A 1 226 ? -52.223 0.135 41.678 1.00 57.81 226 LYS A O 1
ATOM 1735 N N . ALA A 1 227 ? -50.071 0.697 42.026 1.00 56.22 227 ALA A N 1
ATOM 1736 C CA . ALA A 1 227 ? -50.161 0.737 43.489 1.00 56.22 227 ALA A CA 1
ATOM 1737 C C . ALA A 1 227 ? -51.173 1.783 44.004 1.00 56.22 227 ALA A C 1
ATOM 1739 O O . ALA A 1 227 ? -51.838 1.565 45.014 1.00 56.22 227 ALA A O 1
ATOM 1740 N N . SER A 1 228 ? -51.366 2.883 43.272 1.00 53.62 228 SER A N 1
ATOM 1741 C CA . SER A 1 228 ? -52.334 3.933 43.628 1.00 53.62 228 SER A CA 1
ATOM 1742 C C . SER A 1 228 ? -53.802 3.582 43.315 1.00 53.62 228 SER A C 1
ATOM 1744 O O . SER A 1 228 ? -54.703 4.334 43.683 1.00 53.62 228 SER A O 1
ATOM 1746 N N . SER A 1 229 ? -54.074 2.439 42.670 1.00 50.41 229 SER A N 1
ATOM 1747 C CA . SER A 1 229 ? -55.436 1.979 42.336 1.00 50.41 229 SER A CA 1
ATOM 1748 C C . SER A 1 229 ? -56.076 1.053 43.386 1.00 50.41 229 SER A C 1
ATOM 1750 O O . SER A 1 229 ? -57.285 0.822 43.349 1.00 50.41 229 SER A O 1
ATOM 1752 N N . SER A 1 230 ? -55.307 0.533 44.350 1.00 46.16 230 SER A N 1
ATOM 1753 C CA . SER A 1 230 ? -55.753 -0.528 45.268 1.00 46.16 230 SER A CA 1
ATOM 1754 C C . SER A 1 230 ? -56.312 -0.020 46.607 1.00 46.16 230 SER A C 1
ATOM 1756 O O . SER A 1 230 ? -55.957 -0.549 47.659 1.00 46.16 230 SER A O 1
ATOM 1758 N N . ASN A 1 231 ? -57.171 1.007 46.598 1.00 48.53 231 ASN A N 1
ATOM 1759 C CA . ASN A 1 231 ? -57.789 1.529 47.829 1.00 48.53 231 ASN A CA 1
ATOM 1760 C C . ASN A 1 231 ? -59.283 1.888 47.673 1.00 48.53 231 ASN A C 1
ATOM 1762 O O . ASN A 1 231 ? -59.706 3.023 47.887 1.00 48.53 231 ASN A O 1
ATOM 1766 N N . VAL A 1 232 ? -60.106 0.883 47.352 1.00 43.16 232 VAL A N 1
ATOM 1767 C CA . VAL A 1 232 ? -61.553 0.883 47.640 1.00 43.16 232 VAL A CA 1
ATOM 1768 C C . VAL A 1 232 ? -61.920 -0.471 48.254 1.00 43.16 232 VAL A C 1
ATOM 1770 O O . VAL A 1 232 ? -61.779 -1.510 47.616 1.00 43.16 232 VAL A O 1
ATOM 1773 N N . ALA A 1 233 ? -62.372 -0.464 49.507 1.00 44.00 233 ALA A N 1
ATOM 1774 C CA . ALA A 1 233 ? -62.788 -1.665 50.233 1.00 44.00 233 ALA A CA 1
ATOM 1775 C C . ALA A 1 233 ? -64.253 -2.046 49.940 1.00 44.00 233 ALA A C 1
ATOM 1777 O O . ALA A 1 233 ? -65.048 -1.168 49.605 1.00 44.00 233 ALA A O 1
ATOM 1778 N N . THR A 1 234 ? -64.639 -3.312 50.174 1.00 35.75 234 THR A N 1
ATOM 1779 C CA . THR A 1 234 ? -65.689 -3.720 51.152 1.00 35.75 234 THR A CA 1
ATOM 1780 C C . THR A 1 234 ? -65.902 -5.252 51.168 1.00 35.75 234 THR A C 1
ATOM 1782 O O . THR A 1 234 ? -65.908 -5.904 50.131 1.00 35.75 234 THR A O 1
ATOM 1785 N N . ASN A 1 235 ? -66.098 -5.797 52.376 1.00 41.00 235 ASN A N 1
ATOM 1786 C CA . ASN A 1 235 ? -66.530 -7.156 52.768 1.00 41.00 235 ASN A CA 1
ATOM 1787 C C . ASN A 1 235 ? -67.504 -7.908 51.822 1.00 41.00 235 ASN A C 1
ATOM 1789 O O . ASN A 1 235 ? -68.462 -7.301 51.350 1.00 41.00 235 ASN A O 1
ATOM 1793 N N . ASN A 1 236 ? -67.441 -9.255 51.772 1.00 37.25 236 ASN A N 1
ATOM 1794 C CA . ASN A 1 236 ? -68.253 -10.122 52.664 1.00 37.25 236 ASN A CA 1
ATOM 1795 C C . ASN A 1 236 ? -67.911 -11.638 52.600 1.00 37.25 236 ASN A C 1
ATOM 1797 O O . ASN A 1 236 ? -67.519 -12.174 51.573 1.00 37.25 236 ASN A O 1
ATOM 1801 N N . SER A 1 237 ? -68.124 -12.294 53.742 1.00 42.84 237 SER A N 1
ATOM 1802 C CA . SER A 1 237 ? -68.092 -13.721 54.115 1.00 42.84 237 SER A CA 1
ATOM 1803 C C . SER A 1 237 ? -68.487 -14.783 53.068 1.00 42.84 237 SER A C 1
ATOM 1805 O O . SER A 1 237 ? -69.528 -14.659 52.428 1.00 42.84 237 SER A O 1
ATOM 1807 N N . SER A 1 238 ? -67.821 -15.949 53.077 1.00 36.34 238 SER A N 1
ATOM 1808 C CA . SER A 1 238 ? -68.349 -17.207 53.680 1.00 36.34 238 SER A CA 1
ATOM 1809 C C . SER A 1 238 ? -67.493 -18.448 53.344 1.00 36.34 238 SER A C 1
ATOM 1811 O O . SER A 1 238 ? -66.675 -18.424 52.429 1.00 36.34 238 SER A O 1
ATOM 1813 N N . SER A 1 239 ? -67.639 -19.507 54.146 1.00 43.34 239 SER A N 1
ATOM 1814 C CA . SER A 1 239 ? -66.845 -20.745 54.108 1.00 43.34 239 SER A CA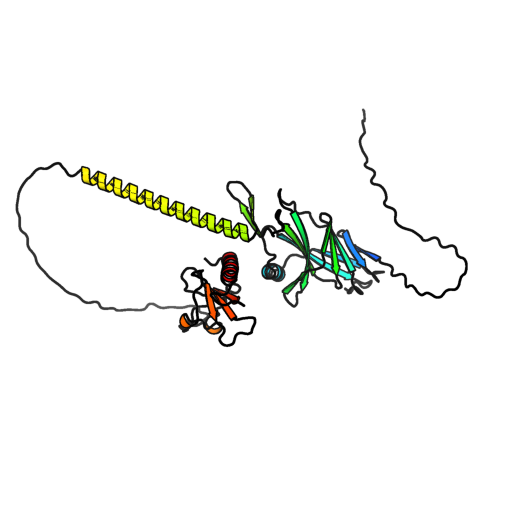 1
ATOM 1815 C C . SER A 1 239 ? -67.080 -21.625 52.874 1.00 43.34 239 SER A C 1
ATOM 1817 O O . SER A 1 239 ? -68.205 -21.718 52.389 1.00 43.34 239 SER A O 1
ATOM 1819 N N . ASN A 1 240 ? -66.068 -22.419 52.505 1.00 38.16 240 ASN A N 1
ATOM 1820 C CA . ASN A 1 240 ? -66.181 -23.881 52.624 1.00 38.16 240 ASN A CA 1
ATOM 1821 C C . ASN A 1 240 ? -64.821 -24.587 52.533 1.00 38.16 240 ASN A C 1
ATOM 1823 O O . ASN A 1 240 ? -63.933 -24.167 51.793 1.00 38.16 240 ASN A O 1
ATOM 1827 N N . ASP A 1 241 ? -64.699 -25.683 53.278 1.00 45.81 241 ASP A N 1
ATOM 1828 C CA . ASP A 1 241 ? -63.607 -26.650 53.184 1.00 45.81 241 ASP A CA 1
ATOM 1829 C C . ASP A 1 241 ? -63.593 -27.359 51.822 1.00 45.81 241 ASP A C 1
ATOM 1831 O O . ASP A 1 241 ? -64.657 -27.717 51.322 1.00 45.81 241 ASP A O 1
ATOM 1835 N N . VAL A 1 242 ? -62.402 -27.693 51.311 1.00 43.00 242 VAL A N 1
ATOM 1836 C CA . VAL A 1 242 ? -62.058 -29.062 50.869 1.00 43.00 242 VAL A CA 1
ATOM 1837 C C . VAL A 1 242 ? -60.555 -29.257 51.089 1.00 43.00 242 VAL A C 1
ATOM 1839 O O . VAL A 1 242 ? -59.740 -28.504 50.562 1.00 43.00 242 VAL A O 1
ATOM 1842 N N . ALA A 1 243 ? -60.183 -30.285 51.850 1.00 40.31 243 ALA A N 1
ATOM 1843 C CA . ALA A 1 243 ? -58.802 -30.742 51.959 1.00 40.31 243 ALA A CA 1
ATOM 1844 C C . ALA A 1 243 ? -58.440 -31.678 50.795 1.00 40.31 243 ALA A C 1
ATOM 1846 O O . ALA A 1 243 ? -59.279 -32.479 50.385 1.00 40.31 243 ALA A O 1
ATOM 1847 N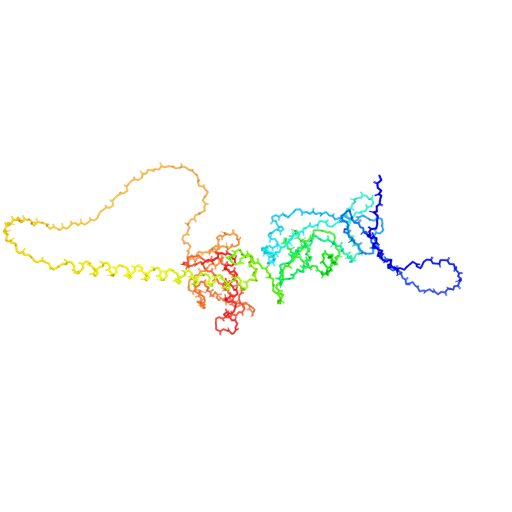 N . ASN A 1 244 ? -57.172 -31.686 50.374 1.00 38.75 244 ASN A N 1
ATOM 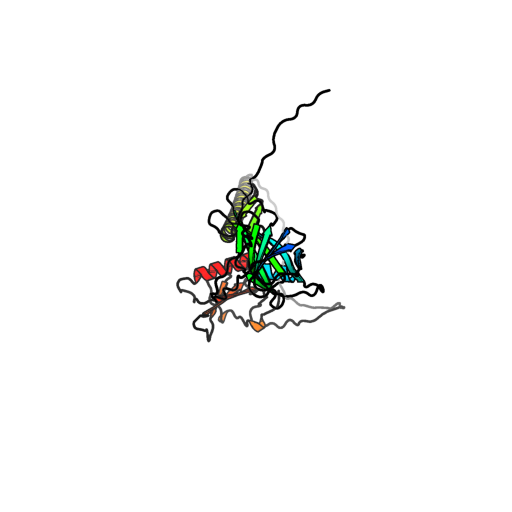1848 C CA . ASN A 1 244 ? -56.437 -32.952 50.351 1.00 38.75 244 ASN A CA 1
ATOM 1849 C C . ASN A 1 244 ? -54.916 -32.743 50.396 1.00 38.75 244 ASN A C 1
ATOM 1851 O O . ASN A 1 244 ? -54.369 -31.940 49.642 1.00 38.75 244 ASN A O 1
ATOM 1855 N N . ASP A 1 245 ? -54.248 -33.525 51.238 1.00 41.44 245 ASP A N 1
ATOM 1856 C CA . ASP A 1 245 ? -52.817 -33.805 51.128 1.00 41.44 245 ASP A CA 1
ATOM 1857 C C . ASP A 1 245 ? -52.516 -34.569 49.825 1.00 41.44 245 ASP A C 1
ATOM 1859 O O . ASP A 1 245 ? -53.374 -35.280 49.297 1.00 41.44 245 ASP A O 1
ATOM 1863 N N . THR A 1 246 ? -51.267 -34.537 49.355 1.00 38.06 246 THR A N 1
ATOM 1864 C CA . THR A 1 246 ? -50.364 -35.713 49.403 1.00 38.06 246 THR A CA 1
ATOM 1865 C C . THR A 1 246 ? -48.977 -35.332 48.876 1.00 38.06 246 THR A C 1
ATOM 1867 O O . THR A 1 246 ? -48.812 -34.443 48.044 1.00 38.06 246 THR A O 1
ATOM 1870 N N . SER A 1 247 ? -47.962 -35.979 49.43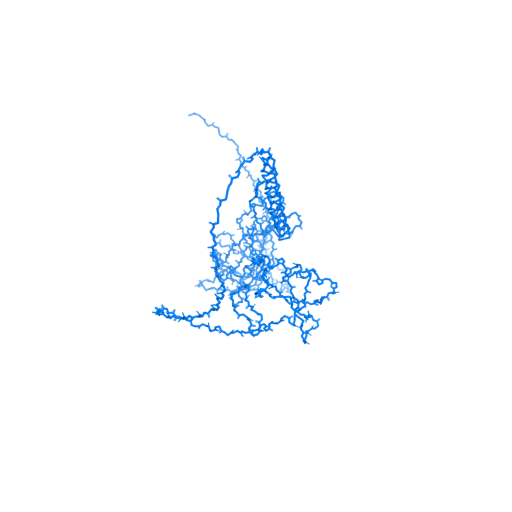9 1.00 42.47 247 SER A N 1
ATOM 1871 C CA . SER A 1 247 ? -46.563 -35.570 49.425 1.00 42.47 247 SER A CA 1
ATOM 1872 C C . SER A 1 247 ? -45.693 -36.297 48.385 1.00 42.47 247 SER A C 1
ATOM 1874 O O . SER A 1 247 ? -45.872 -37.488 48.157 1.00 42.47 247 SER A O 1
ATOM 1876 N N . ASN A 1 248 ? -44.607 -35.611 48.003 1.00 37.84 248 ASN A N 1
ATOM 1877 C CA . ASN A 1 248 ? -43.230 -36.139 47.947 1.00 37.84 248 ASN A CA 1
ATOM 1878 C C . ASN A 1 248 ? -42.761 -37.014 46.756 1.00 37.84 248 ASN A C 1
ATOM 1880 O O . ASN A 1 248 ? -43.509 -37.793 46.178 1.00 37.84 248 ASN A O 1
ATOM 1884 N N . SER A 1 249 ? -41.437 -36.952 46.530 1.00 40.72 249 SER A N 1
ATOM 1885 C CA . SER A 1 249 ? -40.585 -37.758 45.627 1.00 40.72 249 SER A CA 1
ATOM 1886 C C . SER A 1 249 ? -40.888 -37.673 44.118 1.00 40.72 249 SER A C 1
ATOM 1888 O O . SER A 1 249 ? -42.027 -37.516 43.708 1.00 40.72 249 SER A O 1
ATOM 1890 N N . GLY A 1 250 ? -39.904 -37.771 43.223 1.00 41.69 250 GLY A N 1
ATOM 1891 C CA . GLY A 1 250 ? -38.467 -37.995 43.413 1.00 41.69 250 GLY A CA 1
ATOM 1892 C C . GLY A 1 250 ? -37.878 -38.771 42.229 1.00 41.69 250 GLY A C 1
ATOM 1893 O O . GLY A 1 250 ? -38.599 -39.508 41.568 1.00 41.69 250 GLY A O 1
ATOM 1894 N N . ASP A 1 251 ? -36.571 -38.608 42.027 1.00 36.34 251 ASP A N 1
ATOM 1895 C CA . ASP A 1 251 ? -35.709 -39.299 41.058 1.00 36.34 251 ASP A CA 1
ATOM 1896 C C . ASP A 1 251 ? -35.896 -39.070 39.548 1.00 36.34 251 ASP A C 1
ATOM 1898 O O . ASP A 1 251 ? -36.975 -38.883 38.989 1.00 36.34 251 ASP A O 1
ATOM 1902 N N . ALA A 1 252 ? -34.735 -39.099 38.893 1.00 47.88 252 ALA A N 1
ATOM 1903 C CA . ALA A 1 252 ? -34.540 -39.076 37.457 1.00 47.88 252 ALA A CA 1
ATOM 1904 C C . ALA A 1 252 ? -34.225 -40.489 36.946 1.00 47.88 252 ALA A C 1
ATOM 1906 O O . ALA A 1 252 ? -33.609 -41.282 37.657 1.00 47.88 252 ALA A O 1
ATOM 1907 N N . SER A 1 253 ? -34.496 -40.757 35.668 1.00 36.19 253 SER A N 1
ATOM 1908 C CA . SER A 1 253 ? -33.665 -41.693 34.904 1.00 36.19 253 SER A CA 1
ATOM 1909 C C . SER A 1 253 ? -33.680 -41.385 33.409 1.00 36.19 253 SER A C 1
ATOM 1911 O O . SER A 1 253 ? -34.722 -41.091 32.827 1.00 36.19 253 SER A O 1
ATOM 1913 N N . SER A 1 254 ? -32.510 -41.515 32.798 1.00 49.72 254 SER A N 1
ATOM 1914 C CA . SER A 1 254 ? -32.268 -41.555 31.356 1.00 49.72 254 SER A CA 1
ATOM 1915 C C . SER A 1 254 ? -33.002 -42.698 30.643 1.00 49.72 254 SER A C 1
ATOM 1917 O O . SER A 1 254 ? -33.244 -43.740 31.250 1.00 49.72 254 SER A O 1
ATOM 1919 N N . ASN A 1 255 ? -33.209 -42.564 29.326 1.00 40.03 255 ASN A N 1
ATOM 1920 C CA . ASN A 1 255 ? -32.603 -43.509 28.374 1.00 40.03 255 ASN A CA 1
ATOM 1921 C C . ASN A 1 255 ? -32.663 -43.039 26.910 1.00 40.03 255 ASN A C 1
ATOM 1923 O O . ASN A 1 255 ? -33.644 -42.443 26.471 1.00 40.03 255 ASN A O 1
ATOM 1927 N N . ASP A 1 256 ? -31.613 -43.380 26.163 1.00 42.00 256 ASP A N 1
ATOM 1928 C CA . ASP A 1 256 ? -31.478 -43.206 24.714 1.00 42.00 256 ASP A CA 1
ATOM 1929 C C . ASP A 1 256 ? -32.380 -44.143 23.898 1.00 42.00 256 ASP A C 1
ATOM 1931 O O . ASP A 1 256 ? -32.705 -45.243 24.351 1.00 42.00 256 ASP A O 1
ATOM 1935 N N . THR A 1 257 ? -32.631 -43.803 22.623 1.00 36.44 257 THR A N 1
ATOM 1936 C CA . THR A 1 257 ? -32.226 -44.691 21.504 1.00 36.44 257 THR A CA 1
ATOM 1937 C C . THR A 1 257 ? -32.228 -44.011 20.120 1.00 36.44 257 THR A C 1
ATOM 1939 O O . THR A 1 257 ? -33.272 -43.671 19.577 1.00 36.44 257 THR A O 1
ATOM 1942 N N . SER A 1 258 ? -31.023 -43.875 19.551 1.00 39.66 258 SER A N 1
ATOM 1943 C CA . SER A 1 258 ? -30.614 -44.094 18.142 1.00 39.66 258 SER A CA 1
ATOM 1944 C C . SER A 1 258 ? -31.592 -43.921 16.956 1.00 39.66 258 SER A C 1
ATOM 1946 O O . SER A 1 258 ? -32.602 -44.617 16.860 1.00 39.66 258 SER A O 1
ATOM 1948 N N . GLY A 1 259 ? -31.132 -43.200 15.921 1.00 33.66 259 GLY A N 1
ATOM 1949 C CA . GLY A 1 259 ? -31.647 -43.270 14.543 1.00 33.66 259 GLY A CA 1
ATOM 1950 C C . GLY A 1 259 ? -30.637 -42.729 13.518 1.00 33.66 259 GLY A C 1
ATOM 1951 O O . GLY A 1 259 ? -30.558 -41.522 13.313 1.00 33.66 259 GLY A O 1
ATOM 1952 N N . SER A 1 260 ? -29.839 -43.617 12.922 1.00 41.06 260 SER A N 1
ATOM 1953 C CA . SER A 1 260 ? -28.690 -43.318 12.045 1.00 41.06 260 SER A CA 1
ATOM 1954 C C . SER A 1 260 ? -29.069 -43.089 10.569 1.00 41.06 260 SER A C 1
ATOM 1956 O O . SER A 1 260 ? -29.997 -43.735 10.091 1.00 41.06 260 SER A O 1
ATOM 1958 N N . ASP A 1 261 ? -28.328 -42.251 9.822 1.00 34.31 261 ASP A N 1
ATOM 1959 C CA . ASP A 1 261 ? -27.320 -42.713 8.830 1.00 34.31 261 ASP A CA 1
ATOM 1960 C C . ASP A 1 261 ? -26.746 -41.599 7.908 1.00 34.31 261 ASP A C 1
ATOM 1962 O O . ASP A 1 261 ? -27.465 -40.720 7.450 1.00 34.31 261 ASP A O 1
ATOM 1966 N N . SER A 1 262 ? -25.424 -41.700 7.665 1.00 40.34 262 SER A N 1
ATOM 1967 C CA . SER A 1 262 ? -24.575 -41.362 6.486 1.00 40.34 262 SER A CA 1
ATOM 1968 C C . SER A 1 262 ? -25.020 -40.342 5.407 1.00 40.34 262 SER A C 1
ATOM 1970 O O . SER A 1 262 ? -26.167 -40.313 4.992 1.00 40.34 262 SER A O 1
ATOM 1972 N N . SER A 1 263 ? -24.149 -39.560 4.746 1.00 39.62 263 SER A N 1
ATOM 1973 C CA . SER A 1 263 ? -22.666 -39.434 4.649 1.00 39.62 263 SER A CA 1
ATOM 1974 C C . SER A 1 263 ? -22.344 -38.086 3.944 1.00 39.62 263 SER A C 1
ATOM 1976 O O . SER A 1 263 ? -23.240 -37.541 3.311 1.00 39.62 263 SER A O 1
ATOM 1978 N N . SER A 1 264 ? -21.144 -37.489 3.935 1.00 42.28 264 SER A N 1
ATOM 1979 C CA . SER A 1 264 ? -19.781 -38.039 4.033 1.00 42.28 264 SER A CA 1
ATOM 1980 C C . SER A 1 264 ? -18.787 -37.068 4.688 1.00 42.28 264 SER A C 1
ATOM 1982 O O . SER A 1 264 ? -18.800 -35.876 4.396 1.00 42.28 264 SER A O 1
ATOM 1984 N N . THR A 1 265 ? -17.874 -37.600 5.500 1.00 36.94 265 THR A N 1
ATOM 1985 C CA . THR A 1 265 ? -16.797 -36.872 6.185 1.00 36.94 265 THR A CA 1
ATOM 1986 C C . THR A 1 265 ? -15.485 -36.841 5.397 1.00 36.94 265 THR A C 1
ATOM 1988 O O . THR A 1 265 ? -15.066 -37.849 4.831 1.00 36.94 265 THR A O 1
ATOM 1991 N N . THR A 1 266 ? -14.752 -35.731 5.506 1.00 43.88 266 THR A N 1
ATOM 1992 C CA . THR A 1 266 ? -13.285 -35.757 5.626 1.00 43.88 266 THR A CA 1
ATOM 1993 C C . THR A 1 266 ? -12.929 -35.468 7.080 1.00 43.88 266 THR A C 1
ATOM 1995 O O . THR A 1 266 ? -13.252 -34.404 7.600 1.00 43.88 266 THR A O 1
ATOM 1998 N N . ASN A 1 267 ? -12.312 -36.440 7.755 1.00 39.25 267 ASN A N 1
ATOM 1999 C CA . ASN A 1 267 ? -11.882 -36.298 9.146 1.00 39.25 267 ASN A CA 1
ATOM 2000 C C . ASN A 1 267 ? -10.668 -35.366 9.253 1.00 39.25 267 ASN A C 1
ATOM 2002 O O . ASN A 1 267 ? -9.631 -35.672 8.671 1.00 39.25 267 ASN A O 1
ATOM 2006 N N . SER A 1 268 ? -10.754 -34.383 10.148 1.00 40.53 268 SER A N 1
ATOM 2007 C CA . SER A 1 268 ? -9.657 -34.074 11.072 1.00 40.53 268 SER A CA 1
ATOM 2008 C C . SER A 1 268 ? -10.209 -34.206 12.487 1.00 40.53 268 SER A C 1
ATOM 2010 O O . SER A 1 268 ? -11.258 -33.654 12.815 1.00 40.53 268 SER A O 1
ATOM 2012 N N . SER A 1 269 ? -9.574 -35.056 13.287 1.00 37.91 269 SER A N 1
ATOM 2013 C CA . SER A 1 269 ? -10.097 -35.517 14.571 1.00 37.91 269 SER A CA 1
ATOM 2014 C C . SER A 1 269 ? -9.936 -34.472 15.668 1.00 37.91 269 SER A C 1
ATOM 2016 O O . SER A 1 269 ? -8.820 -34.050 15.953 1.00 37.91 269 SER A O 1
ATOM 2018 N N . SER A 1 270 ? -11.040 -34.154 16.348 1.00 42.81 270 SER A N 1
ATOM 2019 C CA . SER A 1 270 ? -11.021 -33.515 17.664 1.00 42.81 270 SER A CA 1
ATOM 2020 C C . SER A 1 270 ? -10.271 -34.416 18.652 1.00 42.81 270 SER A C 1
ATOM 2022 O O . SER A 1 270 ? -10.770 -35.451 19.091 1.00 42.81 270 SER A O 1
ATOM 2024 N N . SER A 1 271 ? -9.043 -34.021 18.965 1.00 43.41 271 SER A N 1
ATOM 2025 C CA . SER A 1 271 ? -8.378 -34.336 20.222 1.00 43.41 271 SER A CA 1
ATOM 2026 C C . SER A 1 271 ? -8.459 -33.096 21.101 1.00 43.41 271 SER A C 1
ATOM 2028 O O . SER A 1 271 ? -8.084 -32.015 20.645 1.00 43.41 271 SER A O 1
ATOM 2030 N N . ASP A 1 272 ? -8.917 -33.248 22.343 1.00 53.75 272 ASP A N 1
ATOM 2031 C CA . ASP A 1 272 ? -8.849 -32.189 23.353 1.00 53.75 272 ASP A CA 1
ATOM 2032 C C . ASP A 1 272 ? -7.374 -31.898 23.665 1.00 53.75 272 ASP A C 1
ATOM 2034 O O . ASP A 1 272 ? -6.762 -32.527 24.533 1.00 53.75 272 ASP A O 1
ATOM 2038 N N . SER A 1 273 ? -6.770 -30.987 22.898 1.00 66.38 273 SER A N 1
ATOM 2039 C CA . SER A 1 273 ? -5.404 -30.546 23.150 1.00 66.38 273 SER A CA 1
ATOM 2040 C C . SER A 1 273 ? -5.356 -29.836 24.502 1.00 66.38 273 SER A C 1
ATOM 2042 O O . SER A 1 273 ? -6.244 -29.065 24.861 1.00 66.38 273 SER A O 1
ATOM 2044 N N . GLN A 1 274 ? -4.298 -30.091 25.272 1.00 83.25 274 GLN A N 1
ATOM 2045 C CA . GLN A 1 274 ? -4.062 -29.419 26.557 1.00 83.25 274 GLN A CA 1
ATOM 2046 C C . GLN A 1 274 ? -3.693 -27.931 26.395 1.00 83.25 274 GLN A C 1
ATOM 2048 O O . GLN A 1 274 ? -3.506 -27.225 27.390 1.00 83.25 274 GLN A O 1
ATOM 2053 N N . TYR A 1 275 ? -3.516 -27.486 25.151 1.00 86.00 275 TYR A N 1
ATOM 2054 C CA . TYR A 1 275 ? -3.132 -26.135 24.785 1.00 86.00 275 TYR A CA 1
ATOM 2055 C C . TYR A 1 275 ? -4.358 -25.279 24.454 1.00 86.00 275 TYR A C 1
ATOM 2057 O O . TYR A 1 275 ? -5.393 -25.766 24.007 1.00 86.00 275 TYR A O 1
ATOM 2065 N N . ILE A 1 276 ? -4.227 -23.975 24.687 1.00 87.12 276 ILE A N 1
ATOM 2066 C CA . ILE A 1 276 ? -5.204 -22.968 24.270 1.00 87.12 276 ILE A CA 1
ATOM 2067 C C . ILE A 1 276 ? -5.335 -23.032 22.750 1.00 87.12 276 ILE A C 1
ATOM 2069 O O . ILE A 1 276 ? -4.321 -22.990 22.049 1.00 87.12 276 ILE A O 1
ATOM 2073 N N . LYS A 1 277 ? -6.576 -23.068 22.253 1.00 85.44 277 LYS A N 1
ATOM 2074 C CA . LYS A 1 277 ? -6.848 -23.078 20.819 1.00 85.44 277 LYS A CA 1
ATOM 2075 C C . LYS A 1 277 ? -6.230 -21.851 20.149 1.00 85.44 277 LYS A C 1
ATOM 2077 O O . LYS A 1 277 ? -6.527 -20.720 20.534 1.00 85.44 277 LYS A O 1
ATOM 2082 N N . ALA A 1 278 ? -5.401 -22.076 19.137 1.00 88.94 278 ALA A N 1
ATOM 2083 C CA . ALA A 1 278 ? -4.763 -21.023 18.361 1.00 88.94 278 ALA A CA 1
ATOM 2084 C C . ALA A 1 278 ? -5.130 -21.167 16.884 1.00 88.94 278 ALA A C 1
ATOM 2086 O O . ALA A 1 278 ? -4.923 -22.225 16.300 1.00 88.94 278 ALA A O 1
ATOM 2087 N N . ILE A 1 279 ? -5.669 -20.108 16.285 1.00 75.94 279 ILE A N 1
ATOM 2088 C CA . ILE A 1 279 ? -6.038 -20.057 14.867 1.00 75.94 279 ILE A CA 1
ATOM 2089 C C . ILE A 1 279 ? -5.309 -18.881 14.230 1.00 75.94 279 ILE A C 1
ATOM 2091 O O . ILE A 1 279 ? -5.511 -17.748 14.658 1.00 75.94 279 ILE A O 1
ATOM 2095 N N . SER A 1 280 ? -4.505 -19.134 13.198 1.00 78.50 280 SER A N 1
ATOM 2096 C CA . SER A 1 280 ? -3.825 -18.095 12.421 1.00 78.50 280 SER A CA 1
ATOM 2097 C C . SER A 1 280 ? -4.818 -17.049 11.911 1.00 78.50 280 SER A C 1
ATOM 2099 O O . SER A 1 280 ? -5.744 -17.382 11.173 1.00 78.50 280 SER A O 1
ATOM 2101 N N . LEU A 1 281 ? -4.619 -15.779 12.269 1.00 69.50 281 LEU A N 1
ATOM 2102 C CA . LEU A 1 281 ? -5.448 -14.677 11.772 1.00 69.50 281 LEU A CA 1
ATOM 2103 C C . LEU A 1 281 ? -5.353 -14.495 10.248 1.00 69.50 281 LEU A C 1
ATOM 2105 O O . LEU A 1 281 ? -6.343 -14.136 9.624 1.00 69.50 281 LEU A O 1
ATOM 2109 N N . LEU A 1 282 ? -4.179 -14.760 9.663 1.00 67.00 282 LEU A N 1
ATOM 2110 C CA . LEU A 1 282 ? -3.911 -14.526 8.239 1.00 67.00 282 LEU A CA 1
ATOM 2111 C C . LEU A 1 282 ? -4.317 -15.706 7.346 1.00 67.00 282 LEU A C 1
ATOM 2113 O O . LEU A 1 282 ? -4.776 -15.495 6.230 1.00 67.00 282 LEU A O 1
ATOM 2117 N N . SER A 1 283 ? -4.143 -16.945 7.819 1.00 66.94 283 SER A N 1
ATOM 2118 C CA . SER A 1 283 ? -4.366 -18.156 7.007 1.00 66.94 283 SER A CA 1
ATOM 2119 C C . SER A 1 283 ? -5.524 -19.039 7.480 1.00 66.94 283 SER A C 1
ATOM 2121 O O . SER A 1 283 ? -5.941 -19.938 6.758 1.00 66.94 283 SER A O 1
ATOM 2123 N N . GLY A 1 284 ? -6.057 -18.814 8.685 1.00 72.88 284 GLY A N 1
ATOM 2124 C CA . GLY A 1 284 ? -7.092 -19.662 9.286 1.00 72.88 284 GLY A CA 1
ATOM 2125 C C . GLY A 1 284 ? -6.603 -21.028 9.788 1.00 72.88 284 GLY A C 1
ATOM 2126 O O . GLY A 1 284 ? -7.412 -21.787 10.323 1.00 72.88 284 GLY A O 1
ATOM 2127 N N . ASP A 1 285 ? -5.310 -21.340 9.650 1.00 74.31 285 ASP A N 1
ATOM 2128 C CA . ASP A 1 285 ? -4.711 -22.602 10.101 1.00 74.31 285 ASP A CA 1
ATOM 2129 C C . ASP A 1 285 ? -4.836 -22.799 11.617 1.00 74.31 285 ASP A C 1
ATOM 2131 O O . ASP A 1 285 ? -4.691 -21.849 12.393 1.00 74.31 285 ASP A O 1
ATOM 2135 N N . ASP A 1 286 ? -5.038 -24.046 12.050 1.00 81.25 286 ASP A N 1
ATOM 2136 C CA . ASP A 1 286 ? -4.981 -24.412 13.466 1.00 81.25 286 ASP A CA 1
ATOM 2137 C C . ASP A 1 286 ? -3.523 -24.605 13.904 1.00 81.25 286 ASP A C 1
ATOM 2139 O O . ASP A 1 286 ? -2.834 -25.520 13.458 1.00 81.25 286 ASP A O 1
ATOM 2143 N N . LEU A 1 287 ? -3.060 -23.706 14.772 1.00 89.56 287 LEU A N 1
ATOM 2144 C CA . LEU A 1 287 ? -1.692 -23.621 15.286 1.00 89.56 287 LEU A CA 1
ATOM 2145 C C . LEU A 1 287 ? -1.615 -24.003 16.776 1.00 89.56 287 LEU A C 1
ATOM 2147 O O . LEU A 1 287 ? -0.624 -23.707 17.448 1.00 89.56 287 LEU A O 1
ATOM 2151 N N . THR A 1 288 ? -2.657 -24.648 17.316 1.00 82.44 288 THR A N 1
ATOM 2152 C CA . THR A 1 288 ? -2.782 -25.001 18.744 1.00 82.44 288 THR A CA 1
ATOM 2153 C C . THR A 1 288 ? -1.576 -25.798 19.256 1.00 82.44 288 THR A C 1
ATOM 2155 O O . THR A 1 288 ? -0.966 -25.437 20.268 1.00 82.44 288 THR A O 1
ATOM 2158 N N . ASP A 1 289 ? -1.178 -26.838 18.519 1.00 87.31 289 ASP A N 1
ATOM 2159 C CA . ASP A 1 289 ? -0.068 -27.724 18.893 1.00 87.31 289 ASP A CA 1
ATOM 2160 C C . ASP A 1 289 ? 1.321 -27.179 18.494 1.00 87.31 289 ASP A C 1
ATOM 2162 O O . ASP A 1 289 ? 2.334 -27.659 19.013 1.00 87.31 289 ASP A O 1
ATOM 2166 N N . ASP A 1 290 ? 1.373 -26.148 17.642 1.00 87.88 290 ASP A N 1
ATOM 2167 C CA . ASP A 1 290 ? 2.601 -25.441 17.247 1.00 87.88 290 ASP A CA 1
ATOM 2168 C C . ASP A 1 290 ? 2.970 -24.340 18.250 1.00 87.88 290 ASP A C 1
ATOM 2170 O O . ASP A 1 290 ? 4.135 -24.183 18.626 1.00 87.88 290 ASP A O 1
ATOM 2174 N N . TRP A 1 291 ? 1.986 -23.555 18.704 1.00 88.00 291 TRP A N 1
ATOM 2175 C CA . TRP A 1 291 ? 2.217 -22.477 19.671 1.00 88.00 291 TRP A CA 1
ATOM 2176 C C . TRP A 1 291 ? 2.278 -22.993 21.114 1.00 88.00 291 TRP A C 1
ATOM 2178 O O . TRP A 1 291 ? 2.928 -22.364 21.952 1.00 88.00 291 TRP A O 1
ATOM 2188 N N . GLN A 1 292 ? 1.626 -24.126 21.408 1.00 91.06 292 GLN A N 1
ATOM 2189 C CA . GLN A 1 292 ? 1.643 -24.809 22.712 1.00 91.06 292 GLN A CA 1
ATOM 2190 C C . GLN A 1 292 ? 1.322 -23.884 23.897 1.00 91.06 292 GLN A C 1
ATOM 2192 O O . GLN A 1 292 ? 1.914 -23.969 24.982 1.00 91.06 292 GLN A O 1
ATOM 2197 N N . LEU A 1 293 ? 0.389 -22.955 23.678 1.00 87.25 293 LEU A N 1
ATOM 2198 C CA . LEU A 1 293 ? 0.021 -21.950 24.664 1.00 87.25 293 LEU A CA 1
ATOM 2199 C C . LEU A 1 293 ? -0.725 -22.587 25.835 1.00 87.25 293 LEU A C 1
ATOM 2201 O O . LEU A 1 293 ? -1.624 -23.403 25.657 1.00 87.25 293 LEU A O 1
ATOM 2205 N N . THR A 1 294 ? -0.396 -22.167 27.051 1.00 89.00 294 THR A N 1
ATOM 2206 C CA . THR A 1 294 ? -1.167 -22.490 28.255 1.00 89.00 294 THR A CA 1
ATOM 2207 C C . THR A 1 294 ? -1.278 -21.241 29.113 1.00 89.00 294 THR A C 1
ATOM 2209 O O . THR A 1 294 ? -0.353 -20.429 29.148 1.00 89.00 294 THR A O 1
ATOM 2212 N N . TRP A 1 295 ? -2.377 -21.096 29.856 1.00 85.88 295 TRP A N 1
ATOM 2213 C CA . TRP A 1 295 ? -2.597 -19.929 30.719 1.00 85.88 295 TRP A CA 1
ATOM 2214 C C . TRP A 1 295 ? -1.493 -19.737 31.770 1.00 85.88 295 TRP A C 1
ATOM 2216 O O . TRP A 1 295 ? -1.187 -18.611 32.139 1.00 85.88 295 TRP A O 1
ATOM 2226 N N . GLY A 1 296 ? -0.828 -20.816 32.201 1.00 84.88 296 GLY A N 1
ATOM 2227 C CA . GLY A 1 296 ? 0.314 -20.748 33.122 1.00 84.88 296 GLY A CA 1
ATOM 2228 C C . GLY A 1 296 ? 1.612 -20.187 32.518 1.00 84.88 296 GLY A C 1
ATOM 2229 O O . GLY A 1 296 ? 2.548 -19.922 33.265 1.00 84.88 296 GLY A O 1
ATOM 2230 N N . ASN A 1 297 ? 1.681 -20.013 31.193 1.00 88.56 297 ASN A N 1
ATOM 2231 C CA . ASN A 1 297 ? 2.816 -19.418 30.476 1.00 88.56 297 ASN A CA 1
ATOM 2232 C C . ASN A 1 297 ? 2.543 -17.965 30.021 1.00 88.56 297 ASN A C 1
ATOM 2234 O O . ASN A 1 297 ? 3.379 -17.393 29.319 1.00 88.56 297 ASN A O 1
ATOM 2238 N N . LEU A 1 298 ? 1.382 -17.395 30.368 1.00 92.38 298 LEU A N 1
ATOM 2239 C CA . LEU A 1 298 ? 0.913 -16.089 29.900 1.00 92.38 298 LEU A CA 1
ATOM 2240 C C . LEU A 1 298 ? 0.855 -15.065 31.043 1.00 92.38 298 LEU A C 1
ATOM 2242 O O . LEU A 1 298 ? 0.275 -15.314 32.097 1.00 92.38 298 LEU A O 1
ATOM 2246 N N . GLU A 1 299 ? 1.433 -13.890 30.810 1.00 93.94 299 GLU A N 1
ATOM 2247 C CA . GLU A 1 299 ? 1.381 -12.718 31.689 1.00 93.94 299 GLU A CA 1
ATOM 2248 C C . GLU A 1 299 ? 0.335 -11.729 31.133 1.00 93.94 299 GLU A C 1
ATOM 2250 O O . GLU A 1 299 ? 0.362 -11.408 29.946 1.00 93.94 299 GLU A O 1
ATOM 2255 N N . SER A 1 300 ? -0.608 -11.246 31.947 1.00 91.50 300 SER A N 1
ATOM 2256 C CA . SER A 1 300 ? -1.605 -10.254 31.500 1.00 91.50 300 SER A CA 1
ATOM 2257 C C . SER A 1 300 ? -0.965 -8.897 31.188 1.00 91.50 300 SER A C 1
ATOM 2259 O O . SER A 1 300 ? -0.043 -8.474 31.886 1.00 91.50 300 SER A O 1
ATOM 2261 N N . THR A 1 301 ? -1.487 -8.190 30.181 1.00 94.62 301 THR A N 1
ATOM 2262 C CA . THR A 1 301 ? -1.089 -6.804 29.868 1.00 94.62 301 THR A CA 1
ATOM 2263 C C . THR A 1 301 ? -2.138 -5.790 30.351 1.00 94.62 301 THR A C 1
ATOM 2265 O O . THR A 1 301 ? -3.083 -6.144 31.057 1.00 94.62 301 THR A O 1
ATOM 2268 N N . ASN A 1 302 ? -1.967 -4.510 30.002 1.00 90.19 302 ASN A N 1
ATOM 2269 C CA . ASN A 1 302 ? -2.976 -3.467 30.207 1.00 90.19 302 ASN A CA 1
ATOM 2270 C C . ASN A 1 302 ? -4.229 -3.669 29.325 1.00 90.19 302 ASN A C 1
ATOM 2272 O O . ASN A 1 302 ? -5.318 -3.253 29.722 1.00 90.19 302 ASN A O 1
ATOM 2276 N N . ASN A 1 303 ? -4.100 -4.342 28.176 1.00 94.38 303 ASN A N 1
ATOM 2277 C CA . ASN A 1 303 ? -5.223 -4.787 27.355 1.00 94.38 303 ASN A CA 1
ATOM 2278 C C . ASN A 1 303 ? -5.659 -6.208 27.779 1.00 94.38 303 ASN A C 1
ATOM 2280 O O . ASN A 1 303 ? -4.840 -7.119 27.890 1.00 94.38 303 ASN A O 1
ATOM 2284 N N . LYS A 1 304 ? -6.964 -6.411 28.005 1.00 93.19 304 LYS A N 1
ATOM 2285 C CA . LYS A 1 304 ? -7.531 -7.677 28.513 1.00 93.19 304 LYS A CA 1
ATOM 2286 C C . LYS A 1 304 ? -7.456 -8.846 27.523 1.00 93.19 304 LYS A C 1
ATOM 2288 O O . LYS A 1 304 ? -7.494 -9.991 27.962 1.00 93.19 304 LYS A O 1
ATOM 2293 N N . GLN A 1 305 ? -7.360 -8.560 26.227 1.00 95.19 305 GLN A N 1
ATOM 2294 C CA . GLN A 1 305 ? -7.251 -9.540 25.143 1.00 95.19 305 GLN A CA 1
ATOM 2295 C C . GLN A 1 305 ? -5.806 -9.779 24.701 1.00 95.19 305 GLN A C 1
ATOM 2297 O O . GLN A 1 305 ? -5.558 -10.679 23.900 1.00 95.19 305 GLN A O 1
ATOM 2302 N N . ILE A 1 306 ? -4.839 -9.022 25.236 1.00 96.69 306 ILE A N 1
ATOM 2303 C CA . ILE A 1 306 ? -3.419 -9.203 24.931 1.00 96.69 306 ILE A CA 1
ATOM 2304 C C . ILE A 1 306 ? -2.681 -9.771 26.142 1.00 96.69 306 ILE A C 1
ATOM 2306 O O . ILE A 1 306 ? -2.692 -9.214 27.242 1.00 96.69 306 ILE A O 1
ATOM 2310 N N . PHE A 1 307 ? -1.975 -10.873 25.907 1.00 96.19 307 PHE A N 1
ATOM 2311 C CA . PHE A 1 307 ? -1.150 -11.560 26.892 1.00 96.19 307 PHE A CA 1
ATOM 2312 C C . PHE A 1 307 ? 0.295 -11.654 26.407 1.00 96.19 307 PHE A C 1
ATOM 2314 O O . PHE A 1 307 ? 0.559 -11.815 25.219 1.00 96.19 307 PHE A O 1
ATOM 2321 N N . PHE A 1 308 ? 1.253 -11.589 27.324 1.00 95.88 308 PHE A N 1
ATOM 2322 C CA . PHE A 1 308 ? 2.674 -11.721 27.034 1.00 95.88 308 PHE A CA 1
ATOM 2323 C C . PHE A 1 308 ? 3.177 -13.131 27.372 1.00 95.88 308 PHE A C 1
ATOM 2325 O O . PHE A 1 308 ? 3.082 -13.586 28.509 1.00 95.88 308 PHE A O 1
ATOM 2332 N N . ALA A 1 309 ? 3.747 -13.816 26.384 1.00 94.19 309 ALA A N 1
ATOM 2333 C CA . ALA A 1 309 ? 4.403 -15.111 26.521 1.00 94.19 309 ALA A CA 1
ATOM 2334 C C . ALA A 1 309 ? 5.928 -14.922 26.549 1.00 94.19 309 ALA A C 1
ATOM 2336 O O . ALA A 1 309 ? 6.551 -14.615 25.528 1.00 94.19 309 ALA A O 1
ATOM 2337 N N . ARG A 1 310 ? 6.554 -15.113 27.713 1.00 91.56 310 ARG A N 1
ATOM 2338 C CA . ARG A 1 310 ? 7.998 -14.900 27.897 1.00 91.56 310 ARG A CA 1
ATOM 2339 C C . ARG A 1 310 ? 8.838 -15.993 27.230 1.00 91.56 310 ARG A C 1
ATOM 2341 O O . ARG A 1 310 ? 8.593 -17.188 27.410 1.00 91.56 310 ARG A O 1
ATOM 2348 N N . HIS A 1 311 ? 9.893 -15.612 26.509 1.00 86.12 311 HIS A N 1
ATOM 2349 C CA . HIS A 1 311 ? 10.821 -16.585 25.936 1.00 86.12 311 HIS A CA 1
ATOM 2350 C C . HIS A 1 311 ? 11.752 -17.163 27.008 1.00 86.12 311 HIS A C 1
ATOM 2352 O O . HIS A 1 311 ? 12.583 -16.456 27.572 1.00 86.12 311 HIS A O 1
ATOM 2358 N N . LYS A 1 312 ? 11.677 -18.484 27.232 1.00 76.56 312 LYS A N 1
ATOM 2359 C CA . LYS A 1 312 ? 12.537 -19.201 28.198 1.00 76.56 312 LYS A CA 1
ATOM 2360 C C . LYS A 1 312 ? 14.039 -19.047 27.908 1.00 76.56 312 LYS A C 1
ATOM 2362 O O . LYS A 1 312 ? 14.824 -19.023 28.845 1.00 76.56 312 LYS A O 1
ATOM 2367 N N . ASN A 1 313 ? 14.409 -18.913 26.630 1.00 67.19 313 ASN A N 1
ATOM 2368 C CA . ASN A 1 313 ? 15.776 -18.694 26.139 1.00 67.19 313 ASN A CA 1
ATOM 2369 C C . ASN A 1 313 ? 15.796 -17.555 25.093 1.00 67.19 313 ASN A C 1
ATOM 2371 O O . ASN A 1 313 ? 16.262 -17.751 23.971 1.00 67.19 313 ASN A O 1
ATOM 2375 N N . GLY A 1 314 ? 15.198 -16.401 25.410 1.00 56.69 314 GLY A N 1
ATOM 2376 C CA . GLY A 1 314 ? 15.100 -15.269 24.478 1.00 56.69 314 GLY A CA 1
ATOM 2377 C C . GLY A 1 314 ? 16.462 -14.754 23.995 1.00 56.69 314 GLY A C 1
ATOM 2378 O O . GLY A 1 314 ? 17.445 -14.765 24.740 1.00 56.69 314 GLY A O 1
ATOM 2379 N N . SER A 1 315 ? 16.523 -14.276 22.749 1.00 59.69 315 SER A N 1
ATOM 2380 C CA . SER A 1 315 ? 17.692 -13.529 22.271 1.00 59.69 315 SER A CA 1
ATOM 2381 C C . SER A 1 315 ? 17.778 -12.174 23.000 1.00 59.69 315 SER A C 1
ATOM 2383 O O . SER A 1 315 ? 16.799 -11.733 23.613 1.00 59.69 315 SER A O 1
ATOM 2385 N N . PRO A 1 316 ? 18.904 -11.439 22.918 1.00 58.53 316 PRO A N 1
ATOM 2386 C CA . PRO A 1 316 ? 18.985 -10.096 23.492 1.00 58.53 316 PRO A CA 1
ATOM 2387 C C . PRO A 1 316 ? 17.874 -9.149 23.006 1.00 58.53 316 PRO A C 1
ATOM 2389 O O . PRO A 1 316 ? 17.460 -8.282 23.776 1.00 58.53 316 PRO A O 1
ATOM 2392 N N . THR A 1 317 ? 17.385 -9.353 21.775 1.00 69.69 317 THR A N 1
ATOM 2393 C CA . THR A 1 317 ? 16.405 -8.516 21.064 1.00 69.69 317 THR A CA 1
ATOM 2394 C C . THR A 1 317 ? 14.958 -9.021 21.121 1.00 69.69 317 THR A C 1
ATOM 2396 O O . THR A 1 317 ? 14.061 -8.254 20.793 1.00 69.69 317 THR A O 1
ATOM 2399 N N . ALA A 1 318 ? 14.703 -10.265 21.544 1.00 76.88 318 ALA A N 1
ATOM 2400 C CA . ALA A 1 318 ? 13.360 -10.849 21.627 1.00 76.88 318 ALA A CA 1
ATOM 2401 C C . ALA A 1 318 ? 13.109 -11.439 23.024 1.00 76.88 318 ALA A C 1
ATOM 2403 O O . ALA A 1 318 ? 13.583 -12.530 23.352 1.00 76.88 318 ALA A O 1
ATOM 2404 N N . LYS A 1 319 ? 12.359 -10.705 23.853 1.00 84.50 319 LYS A N 1
ATOM 2405 C CA . LYS A 1 319 ? 12.070 -11.050 25.257 1.00 84.50 319 LYS A CA 1
ATOM 2406 C C . LYS A 1 319 ? 10.875 -11.988 25.395 1.00 84.50 319 LYS A C 1
ATOM 2408 O O . LYS A 1 319 ? 10.835 -12.832 26.291 1.00 84.50 319 LYS A O 1
ATOM 2413 N N . GLY A 1 320 ? 9.920 -11.874 24.482 1.00 91.75 320 GLY A N 1
ATOM 2414 C CA . GLY A 1 320 ? 8.734 -12.715 24.435 1.00 91.75 320 GLY A CA 1
ATOM 2415 C C . GLY A 1 320 ? 7.893 -12.432 23.201 1.00 91.75 320 GLY A C 1
ATOM 2416 O O . GLY A 1 320 ? 8.356 -11.812 22.242 1.00 91.75 320 GLY A O 1
ATOM 2417 N N . ARG A 1 321 ? 6.640 -12.873 23.246 1.00 92.88 321 ARG A N 1
ATOM 2418 C CA . ARG A 1 321 ? 5.621 -12.586 22.235 1.00 92.88 321 ARG A CA 1
ATOM 2419 C C . ARG A 1 321 ? 4.385 -12.001 22.893 1.00 92.88 321 ARG A C 1
ATOM 2421 O O . ARG A 1 321 ? 4.017 -12.431 23.980 1.00 92.88 321 ARG A O 1
ATOM 2428 N N . LEU A 1 322 ? 3.742 -11.058 22.225 1.00 95.81 322 LEU A N 1
ATOM 2429 C CA . LEU A 1 322 ? 2.379 -10.648 22.538 1.00 95.81 322 LEU A CA 1
ATOM 2430 C C . LEU A 1 322 ? 1.432 -11.569 21.771 1.00 95.81 322 LEU A C 1
ATOM 2432 O O . LEU A 1 322 ? 1.621 -11.769 20.574 1.00 95.81 322 LEU A O 1
ATOM 2436 N N . ILE A 1 323 ? 0.465 -12.152 22.471 1.00 96.38 323 ILE A N 1
ATOM 2437 C CA . ILE A 1 323 ? -0.578 -13.031 21.947 1.00 96.38 323 ILE A CA 1
ATOM 2438 C C . ILE A 1 323 ? -1.901 -12.282 22.061 1.00 96.38 323 ILE A C 1
ATOM 2440 O O . ILE A 1 323 ? -2.246 -11.845 23.160 1.00 96.38 323 ILE A O 1
ATOM 2444 N N . VAL A 1 324 ? -2.632 -12.153 20.955 1.00 95.88 324 VAL A N 1
ATOM 2445 C CA . VAL A 1 324 ? -3.953 -11.510 20.935 1.00 95.88 324 VAL A CA 1
ATOM 2446 C C . VAL A 1 324 ? -5.048 -12.561 20.842 1.00 95.88 324 VAL A C 1
ATOM 2448 O O . VAL A 1 324 ? -4.943 -13.503 20.054 1.00 95.88 324 VAL A O 1
ATOM 2451 N N . PHE A 1 325 ? -6.088 -12.381 21.645 1.00 90.00 325 PHE A N 1
ATOM 2452 C CA . PHE A 1 325 ? -7.272 -13.224 21.731 1.00 90.00 325 PHE A CA 1
ATOM 2453 C C . PHE A 1 325 ? -8.510 -12.487 21.215 1.00 90.00 325 PHE A C 1
ATOM 2455 O O . PHE A 1 325 ? -8.557 -11.260 21.218 1.00 90.00 325 PHE A O 1
ATOM 2462 N N . ASN A 1 326 ? -9.529 -13.247 20.825 1.00 81.62 326 ASN A N 1
ATOM 2463 C CA . ASN A 1 326 ? -10.879 -12.713 20.650 1.00 81.62 326 ASN A CA 1
ATOM 2464 C C . ASN A 1 326 ? -11.530 -12.348 22.003 1.00 81.62 326 ASN A C 1
ATOM 2466 O O . ASN A 1 326 ? -11.077 -12.791 23.059 1.00 81.62 326 ASN A O 1
ATOM 2470 N N . SER A 1 327 ? -12.612 -11.575 21.959 1.00 83.50 327 SER A N 1
ATOM 2471 C CA . SER A 1 327 ? -13.346 -11.014 23.104 1.00 83.50 327 SER A CA 1
ATOM 2472 C C . SER A 1 327 ? -13.698 -11.993 24.236 1.00 83.50 327 SER A C 1
ATOM 2474 O O . SER A 1 327 ? -13.616 -11.624 25.410 1.00 83.50 327 SER A O 1
ATOM 2476 N N . ASP A 1 328 ? -14.043 -13.250 23.930 1.00 78.56 328 ASP A N 1
ATOM 2477 C CA . ASP A 1 328 ? -14.358 -14.284 24.935 1.00 78.56 328 ASP A CA 1
ATOM 2478 C C . ASP A 1 328 ? -13.133 -15.046 25.486 1.00 78.56 328 ASP A C 1
ATOM 2480 O O . ASP A 1 328 ? -13.274 -15.921 26.344 1.00 78.56 328 ASP A O 1
ATOM 2484 N N . LEU A 1 329 ? -11.930 -14.697 25.017 1.00 81.31 329 LEU A N 1
ATOM 2485 C CA . LEU A 1 329 ? -10.637 -15.301 25.353 1.00 81.31 329 LEU A CA 1
ATOM 2486 C C . LEU A 1 329 ? -10.507 -16.802 25.024 1.00 81.31 329 LEU A C 1
ATOM 2488 O O . LEU A 1 329 ? -9.583 -17.459 25.513 1.00 81.31 329 LEU A O 1
ATOM 2492 N N . SER A 1 330 ? -11.388 -17.368 24.192 1.00 79.12 330 SER A N 1
ATOM 2493 C CA . SER A 1 330 ? -11.361 -18.800 23.856 1.00 79.12 330 SER A CA 1
ATOM 2494 C C . SER A 1 330 ? -10.365 -19.172 22.752 1.00 79.12 330 SER A C 1
ATOM 2496 O O . SER A 1 330 ? -9.934 -20.328 22.699 1.00 79.12 330 SER A O 1
ATOM 2498 N N . ILE A 1 331 ? -9.981 -18.226 21.883 1.00 79.12 331 ILE A N 1
ATOM 2499 C CA . ILE A 1 331 ? -9.091 -18.468 20.739 1.00 79.12 331 ILE A CA 1
ATOM 2500 C C . ILE A 1 331 ? -7.994 -17.400 20.664 1.00 79.12 331 ILE A C 1
ATOM 2502 O O . ILE A 1 331 ? -8.265 -16.214 20.472 1.00 79.12 331 ILE A O 1
ATOM 2506 N N . ALA A 1 332 ? -6.735 -17.837 20.707 1.00 87.50 332 ALA A N 1
ATOM 2507 C CA . ALA A 1 332 ? -5.595 -17.008 20.332 1.00 87.50 332 ALA A CA 1
ATOM 2508 C C . ALA A 1 332 ? -5.551 -16.850 18.800 1.00 87.50 332 ALA A C 1
ATOM 2510 O O . ALA A 1 332 ? -5.614 -17.838 18.068 1.00 87.50 332 ALA A O 1
ATOM 2511 N N . ARG A 1 333 ? -5.453 -15.614 18.306 1.00 83.25 333 ARG A N 1
ATOM 2512 C CA . ARG A 1 333 ? -5.549 -15.277 16.874 1.00 83.25 333 ARG A CA 1
ATOM 2513 C C . ARG A 1 333 ? -4.241 -14.783 16.267 1.00 83.25 333 ARG A C 1
ATOM 2515 O O . ARG A 1 333 ? -3.897 -15.135 15.142 1.00 83.25 333 ARG A O 1
ATOM 2522 N N . MET A 1 334 ? -3.491 -13.974 17.010 1.00 89.38 334 MET A N 1
ATOM 2523 C CA . MET A 1 334 ? -2.301 -13.290 16.498 1.00 89.38 334 MET A CA 1
ATOM 2524 C C . MET A 1 334 ? -1.125 -13.436 17.459 1.00 89.38 334 MET A C 1
ATOM 2526 O O . MET A 1 334 ? -1.320 -13.455 18.675 1.00 89.38 334 MET A O 1
ATOM 2530 N N . THR A 1 335 ? 0.101 -13.471 16.926 1.00 88.69 335 THR A N 1
ATOM 2531 C CA . THR A 1 335 ? 1.318 -13.260 17.726 1.00 88.69 335 THR A CA 1
ATOM 2532 C C . THR A 1 335 ? 2.174 -12.165 17.114 1.00 88.69 335 THR A C 1
ATOM 2534 O O . THR A 1 335 ? 2.353 -12.143 15.899 1.00 88.69 335 THR A O 1
ATOM 2537 N N . SER A 1 336 ? 2.778 -11.329 17.954 1.00 87.62 336 SER A N 1
ATOM 2538 C CA . SER A 1 336 ? 3.848 -10.412 17.559 1.00 87.62 336 SER A CA 1
ATOM 2539 C C . SER A 1 336 ? 5.065 -10.601 18.464 1.00 87.62 336 SER A C 1
ATOM 2541 O O . SER A 1 336 ? 4.924 -10.847 19.663 1.00 87.62 336 SER A O 1
ATOM 2543 N N . SER A 1 337 ? 6.274 -10.517 17.907 1.00 87.00 337 SER A N 1
ATOM 2544 C CA . SER A 1 337 ? 7.511 -10.627 18.694 1.00 87.00 337 SER A CA 1
ATOM 2545 C C . SER A 1 337 ? 7.794 -9.318 19.425 1.00 87.00 337 SER A C 1
ATOM 2547 O O . SER A 1 337 ? 7.775 -8.254 18.817 1.00 87.00 337 SER A O 1
ATOM 2549 N N . CYS A 1 338 ? 8.098 -9.388 20.722 1.00 85.56 338 CYS A N 1
ATOM 2550 C CA . CYS A 1 338 ? 8.301 -8.208 21.556 1.00 85.56 338 CYS A CA 1
ATOM 2551 C C . CYS A 1 338 ? 9.721 -8.165 22.147 1.00 85.56 338 CYS A C 1
ATOM 2553 O O . CYS A 1 338 ? 10.186 -9.106 22.801 1.00 85.56 338 CYS A O 1
ATOM 2555 N N . GLY A 1 339 ? 10.411 -7.044 21.916 1.00 87.56 339 GLY A N 1
ATOM 2556 C CA . GLY A 1 339 ? 11.726 -6.735 22.491 1.00 87.56 339 GLY A CA 1
ATOM 2557 C C . GLY A 1 339 ? 11.679 -6.148 23.907 1.00 87.56 339 GLY A C 1
ATOM 2558 O O . GLY A 1 339 ? 12.733 -5.941 24.507 1.00 87.56 339 GLY A O 1
ATOM 2559 N N . TYR A 1 340 ? 10.477 -5.919 24.439 1.00 87.88 340 TYR A N 1
ATOM 2560 C CA . TYR A 1 340 ? 10.215 -5.365 25.766 1.00 87.88 340 TYR A CA 1
ATOM 2561 C C . TYR A 1 340 ? 9.590 -6.421 26.685 1.00 87.88 340 TYR A C 1
ATOM 2563 O O . TYR A 1 340 ? 8.992 -7.396 26.229 1.00 87.88 340 TYR A O 1
ATOM 2571 N N . GLU A 1 341 ? 9.707 -6.211 27.991 1.00 90.94 341 GLU A N 1
ATOM 2572 C CA . GLU A 1 341 ? 9.029 -7.004 29.024 1.00 90.94 341 GLU A CA 1
ATOM 2573 C C . GLU A 1 341 ? 7.971 -6.160 29.753 1.00 90.94 341 GLU A C 1
ATOM 2575 O O . GLU A 1 341 ? 8.151 -4.942 29.855 1.00 90.94 341 GLU A O 1
ATOM 2580 N N . PRO A 1 342 ? 6.909 -6.776 30.309 1.00 91.75 342 PRO A N 1
ATOM 2581 C CA . PRO A 1 342 ? 5.938 -6.078 31.147 1.00 91.75 342 PRO A CA 1
ATOM 2582 C C . PRO A 1 342 ? 6.613 -5.224 32.231 1.00 91.75 342 PRO A C 1
ATOM 2584 O O . PRO A 1 342 ? 7.475 -5.702 32.973 1.00 91.75 342 PRO A O 1
ATOM 2587 N N . GLY A 1 343 ? 6.230 -3.947 32.309 1.00 88.00 343 GLY A N 1
ATOM 2588 C CA . GLY A 1 343 ? 6.812 -2.965 33.231 1.00 88.00 343 GLY A CA 1
ATOM 2589 C C . GLY A 1 343 ? 8.075 -2.244 32.736 1.00 88.00 343 GLY A C 1
ATOM 2590 O O . GLY A 1 343 ? 8.605 -1.407 33.465 1.00 88.00 343 GLY A O 1
ATOM 2591 N N . GLN A 1 344 ? 8.565 -2.522 31.522 1.00 89.56 344 GLN A N 1
ATOM 2592 C CA . GLN A 1 344 ? 9.601 -1.705 30.877 1.00 89.56 344 GLN A CA 1
ATOM 2593 C C . GLN A 1 344 ? 8.999 -0.485 30.169 1.00 89.56 344 GLN A C 1
ATOM 2595 O O . GLN A 1 344 ? 7.909 -0.550 29.600 1.00 89.56 344 GLN A O 1
ATOM 2600 N N . GLU A 1 345 ? 9.738 0.626 30.155 1.00 89.88 345 GLU A N 1
ATOM 2601 C CA . GLU A 1 345 ? 9.354 1.822 29.401 1.00 89.88 345 GLU A CA 1
ATOM 2602 C C . GLU A 1 345 ? 9.202 1.486 27.908 1.00 89.88 345 GLU A C 1
ATOM 2604 O O . GLU A 1 345 ? 10.104 0.919 27.290 1.00 89.88 345 GLU A O 1
ATOM 2609 N N . GLY A 1 346 ? 8.040 1.818 27.342 1.00 86.44 346 GLY A N 1
ATOM 2610 C CA . GLY A 1 346 ? 7.680 1.502 25.959 1.00 86.44 346 GLY A CA 1
ATOM 2611 C C . GLY A 1 346 ? 6.877 0.211 25.770 1.00 86.44 346 GLY A C 1
ATOM 2612 O O . GLY A 1 346 ? 6.256 0.077 24.720 1.00 86.44 346 GLY A O 1
ATOM 2613 N N . PHE A 1 347 ? 6.795 -0.688 26.762 1.00 91.81 347 PHE A N 1
ATOM 2614 C CA . PHE A 1 347 ? 6.023 -1.935 26.637 1.00 91.81 347 PHE A CA 1
ATOM 2615 C C . PHE A 1 347 ? 4.550 -1.674 26.280 1.00 91.81 347 PHE A C 1
ATOM 2617 O O . PHE A 1 347 ? 4.053 -2.221 25.299 1.00 91.81 347 PHE A O 1
ATOM 2624 N N . ASP A 1 348 ? 3.885 -0.774 27.010 1.00 91.62 348 ASP A N 1
ATOM 2625 C CA . ASP A 1 348 ? 2.461 -0.469 26.810 1.00 91.62 348 ASP A CA 1
ATOM 2626 C C . ASP A 1 348 ? 2.165 0.102 25.410 1.00 91.62 348 ASP A C 1
ATOM 2628 O O . ASP A 1 348 ? 1.130 -0.215 24.830 1.00 91.62 348 ASP A O 1
ATOM 2632 N N . LYS A 1 349 ? 3.104 0.858 24.818 1.00 89.44 349 LYS A N 1
ATOM 2633 C CA . LYS A 1 349 ? 2.990 1.362 23.434 1.00 89.44 349 LYS A CA 1
ATOM 2634 C C . LYS A 1 349 ? 3.062 0.239 22.399 1.00 89.44 349 LYS A C 1
ATOM 2636 O O . LYS A 1 349 ? 2.413 0.307 21.359 1.00 89.44 349 LYS A O 1
ATOM 2641 N N . VAL A 1 350 ? 3.855 -0.802 22.664 1.00 90.00 350 VAL A N 1
ATOM 2642 C CA . VAL A 1 350 ? 3.912 -1.987 21.794 1.00 90.00 350 VAL A CA 1
ATOM 2643 C C . VAL A 1 350 ? 2.622 -2.799 21.923 1.00 90.00 350 VAL A C 1
ATOM 2645 O O . VAL A 1 350 ? 2.126 -3.285 20.911 1.00 90.00 350 VAL A O 1
ATOM 2648 N N . VAL A 1 351 ? 2.038 -2.899 23.124 1.00 92.31 351 VAL A N 1
ATOM 2649 C CA . VAL A 1 351 ? 0.715 -3.522 23.318 1.00 92.31 351 VAL A CA 1
ATOM 2650 C C . VAL A 1 351 ? -0.369 -2.762 22.548 1.00 92.31 351 VAL A C 1
ATOM 2652 O O . VAL A 1 351 ? -1.139 -3.387 21.827 1.00 92.31 351 VAL A O 1
ATOM 2655 N N . GLU A 1 352 ? -0.385 -1.432 22.634 1.00 90.69 352 GLU A N 1
ATOM 2656 C CA . GLU A 1 352 ? -1.288 -0.556 21.873 1.00 90.69 352 GLU A CA 1
ATOM 2657 C C . GLU A 1 352 ? -1.120 -0.729 20.353 1.00 90.69 352 GLU A C 1
ATOM 2659 O O . GLU A 1 352 ? -2.097 -0.965 19.645 1.00 90.69 352 GLU A O 1
ATOM 2664 N N . THR A 1 353 ? 0.121 -0.729 19.852 1.00 90.06 353 THR A N 1
ATOM 2665 C CA . THR A 1 353 ? 0.417 -0.977 18.427 1.00 90.06 353 THR A CA 1
ATOM 2666 C C . THR A 1 353 ? -0.114 -2.340 17.972 1.00 90.06 353 THR A C 1
ATOM 2668 O O . THR A 1 353 ? -0.774 -2.433 16.941 1.00 90.06 353 THR A O 1
ATOM 2671 N N . VAL A 1 354 ? 0.129 -3.396 18.758 1.00 91.25 354 VAL A N 1
ATOM 2672 C CA . VAL A 1 354 ? -0.347 -4.758 18.464 1.00 91.25 354 VAL A CA 1
ATOM 2673 C C . VAL A 1 354 ? -1.873 -4.856 18.524 1.00 91.25 354 VAL A C 1
ATOM 2675 O O . VAL A 1 354 ? -2.456 -5.594 17.730 1.00 91.25 354 VAL A O 1
ATOM 2678 N N . TRP A 1 355 ? -2.532 -4.107 19.411 1.00 93.00 355 TRP A N 1
ATOM 2679 C CA . TRP A 1 355 ? -3.993 -4.043 19.457 1.00 93.00 355 TRP A CA 1
ATOM 2680 C C . TRP A 1 355 ? -4.576 -3.371 18.214 1.00 93.00 355 TRP A C 1
ATOM 2682 O O . TRP A 1 355 ? -5.467 -3.930 17.583 1.00 93.00 355 TRP A O 1
ATOM 2692 N N . ASN A 1 356 ? -4.016 -2.237 17.795 1.00 85.56 356 ASN A N 1
ATOM 2693 C CA . ASN A 1 356 ? -4.459 -1.538 16.589 1.00 85.56 356 ASN A CA 1
ATOM 2694 C C . ASN A 1 356 ? -4.286 -2.411 15.330 1.00 85.56 356 ASN A C 1
ATOM 2696 O O . ASN A 1 356 ? -5.154 -2.415 14.459 1.00 85.56 356 ASN A O 1
ATOM 2700 N N . THR A 1 357 ? -3.220 -3.220 15.258 1.00 83.94 357 THR A N 1
ATOM 2701 C CA . THR A 1 357 ? -3.059 -4.242 14.208 1.00 83.94 357 THR A CA 1
ATOM 2702 C C . THR A 1 357 ? -4.139 -5.329 14.284 1.00 83.94 357 THR A C 1
ATOM 2704 O O . THR A 1 357 ? -4.681 -5.721 13.255 1.00 83.94 357 THR A O 1
ATOM 2707 N N . ALA A 1 358 ? -4.489 -5.809 15.481 1.00 84.50 358 ALA A N 1
ATOM 2708 C CA . ALA A 1 358 ? -5.532 -6.822 15.660 1.00 84.50 358 ALA A CA 1
ATOM 2709 C C . ALA A 1 358 ? -6.927 -6.317 15.242 1.00 84.50 358 ALA A C 1
ATOM 2711 O O . ALA A 1 358 ? -7.646 -7.028 14.537 1.00 84.50 358 ALA A O 1
ATOM 2712 N N . LEU A 1 359 ? -7.269 -5.075 15.608 1.00 83.38 359 LEU A N 1
ATOM 2713 C CA . LEU A 1 359 ? -8.506 -4.401 15.199 1.00 83.38 359 LEU A CA 1
ATOM 2714 C C . LEU A 1 359 ? -8.602 -4.258 13.672 1.00 83.38 359 LEU A C 1
ATOM 2716 O O . LEU A 1 359 ? -9.654 -4.526 13.095 1.00 83.38 359 LEU A O 1
ATOM 2720 N N . ALA A 1 360 ? -7.502 -3.898 12.998 1.00 76.94 360 ALA A N 1
ATOM 2721 C CA . ALA A 1 360 ? -7.456 -3.787 11.535 1.00 76.94 360 ALA A CA 1
ATOM 2722 C C . ALA A 1 360 ? -7.739 -5.121 10.811 1.00 76.94 360 ALA A C 1
ATOM 2724 O O . ALA A 1 360 ? -8.211 -5.121 9.676 1.00 76.94 360 ALA A O 1
ATOM 2725 N N . HIS A 1 361 ? -7.506 -6.252 11.480 1.00 74.44 361 HIS A N 1
ATOM 2726 C CA . HIS A 1 361 ? -7.835 -7.596 11.001 1.00 74.44 361 HIS A CA 1
ATOM 2727 C C . HIS A 1 361 ? -9.175 -8.139 11.548 1.00 74.44 361 HIS A C 1
ATOM 2729 O O . HIS A 1 361 ? -9.464 -9.326 11.396 1.00 74.44 361 HIS A O 1
ATOM 2735 N N . GLY A 1 362 ? -10.004 -7.296 12.174 1.00 75.25 362 GLY A N 1
ATOM 2736 C CA . GLY A 1 362 ? -11.350 -7.664 12.621 1.00 75.25 362 GLY A CA 1
ATOM 2737 C C . GLY A 1 362 ? -11.400 -8.579 13.847 1.00 75.25 362 GLY A C 1
ATOM 2738 O O . GLY A 1 362 ? -12.351 -9.347 13.983 1.00 75.25 362 GLY A O 1
ATOM 2739 N N . ILE A 1 363 ? -10.389 -8.530 14.723 1.00 74.50 363 ILE A N 1
ATOM 2740 C CA . ILE A 1 363 ? -10.492 -9.113 16.068 1.00 74.50 363 ILE A CA 1
ATOM 2741 C C . ILE A 1 363 ? -11.258 -8.129 16.957 1.00 74.50 363 ILE A C 1
ATOM 2743 O O . ILE A 1 363 ? -10.780 -7.017 17.173 1.00 74.50 363 ILE A O 1
ATOM 2747 N N . ASP A 1 364 ? -12.408 -8.567 17.472 1.00 74.94 364 ASP A N 1
ATOM 2748 C CA . ASP A 1 364 ? -13.209 -7.902 18.505 1.00 74.94 364 ASP A CA 1
ATOM 2749 C C . ASP A 1 364 ? -12.881 -8.421 19.914 1.00 74.94 364 ASP A C 1
ATOM 2751 O O . ASP A 1 364 ? -12.489 -9.606 20.060 1.00 74.94 364 ASP A O 1
#

Secondary structure (DSSP, 8-state):
---------------------------------------EEEE-TTS-EEEESS-TT-EEEEEEEPPPHHHHHHHHHTT---TTEEEEEEEEEEE-TT--EE--SS-EEEEEE-PPP-PPTT-EEEEEEEEEETTTTEEEE--EEEETTEEEEEESS-SEEEEEEEEE-TT--BEEEEEEETTEEEEEEHHHHHHHHHHHHHHHHHHHHHHHHHHHHHHHHHHHHHHTT--------------------------------------------SSPPBB-TTT--B-HHHH---GGGEEE-SSTTEEEEE-TT--TT--EEEEEE-TTSS-EEEEEEESS-TTSTTHHHHHHHHHHHHHHTT--

Radius of gyration: 36.5 Å; chains: 1; bounding box: 115×81×99 Å

Foldseek 3Di:
DDDDDDDDDDDDDDDDDDDPPDDDDDDDDDDDPPPPQDWDKAAEPQGKIKIDGPCPQKHKYKDWDDQDPLLVVQCVVVVVAAPQKDKTKIQIFMAHPVRDTDWDPAKMKIKDADDADDADPQKDKDKWKWDQDPVVSHTHTFPWDDDRRIIMTMDRGGGMMMMMTFMAGNVRATFRYWDQDPVGIDTDHLVRVVVVVVVVVVVVVVVVVVVVVVVVVVVVVVVVVVVVVPDDDDDDDDDDDDDDDDDDDDDDDDDDDDDDDDDDDDDDDDDPDQFQFEAELVPRDTCRVVVRHDPVQWDDDPDRQWTWGADPDDDCQFGTWIWGAAPVRRYTHDIDTDSDDPPDPCPVVVVVVVVSVCVVSPRD

pLDDT: mean 74.55, std 20.45, range [32.12, 98.0]

Organism: NCBI:txid28052